Protein AF-A0A7U2I517-F1 (afdb_monomer_lite)

Structure (mmCIF, N/CA/C/O backbone):
data_AF-A0A7U2I517-F1
#
_entry.id   AF-A0A7U2I517-F1
#
loop_
_atom_site.group_PDB
_atom_site.id
_atom_site.type_symbol
_atom_site.label_atom_id
_atom_site.label_alt_id
_atom_site.label_comp_id
_atom_site.label_asym_id
_atom_site.label_entity_id
_atom_site.label_seq_id
_atom_site.pdbx_PDB_ins_code
_atom_site.Cartn_x
_atom_site.Cartn_y
_atom_site.Cartn_z
_atom_site.occupancy
_atom_site.B_iso_or_equiv
_atom_site.auth_seq_id
_atom_site.auth_comp_id
_atom_site.auth_asym_id
_atom_site.auth_atom_id
_atom_site.pdbx_PDB_model_num
ATOM 1 N N . MET A 1 1 ? -62.769 64.648 17.807 1.00 46.19 1 MET A N 1
ATOM 2 C CA . MET A 1 1 ? -62.484 64.080 19.142 1.00 46.19 1 MET A CA 1
ATOM 3 C C . MET A 1 1 ? -61.030 63.639 19.154 1.00 46.19 1 MET A C 1
ATOM 5 O O . MET A 1 1 ? -60.684 62.752 18.388 1.00 46.19 1 MET A O 1
ATOM 9 N N . ALA A 1 2 ? -60.169 64.326 19.906 1.00 43.53 2 ALA A N 1
ATOM 10 C CA . ALA A 1 2 ? -58.745 64.004 20.005 1.00 43.53 2 ALA A CA 1
ATOM 11 C C . ALA A 1 2 ? -58.527 62.955 21.109 1.00 43.53 2 ALA A C 1
ATOM 13 O O . ALA A 1 2 ? -59.027 63.131 22.218 1.00 43.53 2 ALA A O 1
ATOM 14 N N . VAL A 1 3 ? -57.813 61.871 20.799 1.00 55.44 3 VAL A N 1
ATOM 15 C CA . VAL A 1 3 ? -57.438 60.818 21.758 1.00 55.44 3 VAL A CA 1
ATOM 16 C C . VAL A 1 3 ? -56.073 61.182 22.361 1.00 55.44 3 VAL A C 1
ATOM 18 O O . VAL A 1 3 ? -55.138 61.412 21.592 1.00 55.44 3 VAL A O 1
ATOM 21 N N . PRO A 1 4 ? -55.915 61.270 23.693 1.00 53.00 4 PRO A N 1
ATOM 22 C CA . PRO A 1 4 ? -54.632 61.606 24.297 1.00 53.00 4 PRO A CA 1
ATOM 23 C C . PRO A 1 4 ? -53.692 60.390 24.269 1.00 53.00 4 PRO A C 1
ATOM 25 O O . PRO A 1 4 ? -54.028 59.317 24.767 1.00 53.00 4 PRO A O 1
ATOM 28 N N . MET A 1 5 ? -52.502 60.559 23.690 1.00 56.62 5 MET A N 1
ATOM 29 C CA . MET A 1 5 ? -51.409 59.583 23.767 1.00 56.62 5 MET A CA 1
ATOM 30 C C . MET A 1 5 ? -50.742 59.653 25.153 1.00 56.62 5 MET A C 1
ATOM 32 O O . MET A 1 5 ? -50.358 60.747 25.572 1.00 56.62 5 MET A O 1
ATOM 36 N N . PRO A 1 6 ? -50.557 58.530 25.871 1.00 57.34 6 PRO A N 1
ATOM 37 C CA . PRO A 1 6 ? -49.830 58.529 27.136 1.00 57.34 6 PRO A CA 1
ATOM 38 C C . PRO A 1 6 ? -48.315 58.662 26.905 1.00 57.34 6 PRO A C 1
ATOM 40 O O . PRO A 1 6 ? -47.714 57.927 26.120 1.00 57.34 6 PRO A O 1
ATOM 43 N N . LEU A 1 7 ? -47.685 59.597 27.622 1.00 54.25 7 LEU A N 1
ATOM 44 C CA . LEU A 1 7 ? -46.235 59.808 27.631 1.00 54.25 7 LEU A CA 1
ATOM 45 C C . LEU A 1 7 ? -45.530 58.619 28.302 1.00 54.25 7 LEU A C 1
ATOM 47 O O . LEU A 1 7 ? -45.494 58.507 29.528 1.00 54.25 7 LEU A O 1
ATOM 51 N N . ARG A 1 8 ? -44.941 57.730 27.499 1.00 60.66 8 ARG A N 1
ATOM 52 C CA . ARG A 1 8 ? -44.128 56.607 27.980 1.00 60.66 8 ARG A CA 1
ATOM 53 C C . ARG A 1 8 ? -42.812 57.146 28.553 1.00 60.66 8 ARG A C 1
ATOM 55 O O . ARG A 1 8 ? -41.951 57.595 27.803 1.00 60.66 8 ARG A O 1
ATOM 62 N N . HIS A 1 9 ? -42.675 57.141 29.876 1.00 64.94 9 HIS A N 1
ATOM 63 C CA . HIS A 1 9 ? -41.427 57.527 30.538 1.00 64.94 9 HIS A CA 1
ATOM 64 C C . HIS A 1 9 ? -40.402 56.384 30.417 1.00 64.94 9 HIS A C 1
ATOM 66 O O . HIS A 1 9 ? -40.799 55.215 30.474 1.00 64.94 9 HIS A O 1
ATOM 72 N N . PRO A 1 10 ? -39.104 56.680 30.224 1.00 66.06 10 PRO A N 1
ATOM 73 C CA . PRO A 1 10 ? -38.071 55.652 30.225 1.00 66.06 10 PRO A CA 1
ATOM 74 C C . PRO A 1 10 ? -37.957 55.010 31.620 1.00 66.06 10 PRO A C 1
ATOM 76 O O . PRO A 1 10 ? -38.125 55.708 32.624 1.00 66.06 10 PRO A O 1
ATOM 79 N N . PRO A 1 11 ? -37.683 53.694 31.696 1.00 67.94 11 PRO A N 1
ATOM 80 C CA . PRO A 1 11 ? -37.607 52.975 32.961 1.00 67.94 11 PRO A CA 1
ATOM 81 C C . PRO A 1 11 ? -36.498 53.542 33.844 1.00 67.94 11 PRO A C 1
ATOM 83 O O . PRO A 1 11 ? -35.418 53.913 33.374 1.00 67.94 11 PRO A O 1
ATOM 86 N N . THR A 1 12 ? -36.767 53.601 35.143 1.00 72.81 12 THR A N 1
ATOM 87 C CA . THR A 1 12 ? -35.815 54.145 36.110 1.00 72.81 12 THR A CA 1
ATOM 88 C C . THR A 1 12 ? -34.679 53.154 36.371 1.00 72.81 12 THR A C 1
ATOM 90 O O . THR A 1 12 ? -34.843 51.936 36.298 1.00 72.81 12 THR A O 1
ATOM 93 N N . GLN A 1 13 ? -33.495 53.658 36.729 1.00 66.12 13 GLN A N 1
ATOM 94 C CA . GLN A 1 13 ? -32.304 52.827 36.964 1.00 66.12 13 GLN A CA 1
ATOM 95 C C . GLN A 1 13 ? -32.517 51.761 38.061 1.00 66.12 13 GLN A C 1
ATOM 97 O O . GLN A 1 13 ? -31.894 50.700 38.030 1.00 66.12 13 GLN A O 1
ATOM 102 N N . LYS A 1 14 ? -33.444 52.011 38.999 1.00 71.75 14 LYS A N 1
ATOM 103 C CA . LYS A 1 14 ? -33.863 51.042 40.022 1.00 71.75 14 LYS A CA 1
ATOM 104 C C . LYS A 1 14 ? -34.643 49.861 39.438 1.00 71.75 14 LYS A C 1
ATOM 106 O O . LYS A 1 14 ? -34.366 48.730 39.825 1.00 71.75 14 LYS A O 1
ATOM 111 N N . GLU A 1 15 ? -35.547 50.099 38.490 1.00 71.25 15 GLU A N 1
ATOM 112 C CA . GLU A 1 15 ? -36.314 49.033 37.826 1.00 71.25 15 GLU A CA 1
ATOM 113 C C . GLU A 1 15 ? -35.409 48.145 36.966 1.00 71.25 15 GLU A C 1
ATOM 115 O O . GLU A 1 15 ? -35.550 46.923 36.977 1.00 71.25 15 GLU A O 1
ATOM 120 N N . ILE A 1 16 ? -34.406 48.733 36.305 1.00 67.25 16 ILE A N 1
ATOM 121 C CA . ILE A 1 16 ? -33.413 47.986 35.516 1.00 67.25 16 ILE A CA 1
ATOM 122 C C . ILE A 1 16 ? -32.578 47.062 36.420 1.00 67.25 16 ILE A C 1
ATOM 124 O O . ILE A 1 16 ? -32.347 45.901 36.083 1.00 67.25 16 ILE A O 1
ATOM 128 N N . LEU A 1 17 ? -32.161 47.541 37.597 1.00 67.31 17 LEU A N 1
ATOM 129 C CA . LEU A 1 17 ? -31.409 46.737 38.570 1.00 67.31 17 LEU A CA 1
ATOM 130 C C . LEU A 1 17 ? -32.250 45.606 39.182 1.00 67.31 17 LEU A C 1
ATOM 132 O O . LEU A 1 17 ? -31.721 44.525 39.451 1.00 67.31 17 LEU A O 1
ATOM 136 N N . GLN A 1 18 ? -33.550 45.828 39.386 1.00 72.38 18 GLN A N 1
ATOM 137 C CA . GLN A 1 18 ? -34.467 44.805 39.892 1.00 72.38 18 GLN A CA 1
ATOM 138 C C . GLN A 1 18 ? -34.759 43.721 38.848 1.00 72.38 18 GLN A C 1
ATOM 140 O O . GLN A 1 18 ? -34.716 42.537 39.188 1.00 72.38 18 GLN A O 1
ATOM 145 N N . ALA A 1 19 ? -34.946 44.101 37.581 1.00 65.44 19 ALA A N 1
ATOM 146 C CA . ALA A 1 19 ? -35.113 43.157 36.477 1.00 65.44 19 ALA A CA 1
ATOM 147 C C . ALA A 1 19 ? -33.862 42.280 36.277 1.00 65.44 19 ALA A C 1
ATOM 149 O O . ALA A 1 19 ? -33.975 41.067 36.113 1.00 65.44 19 ALA A O 1
ATOM 150 N N . ASN A 1 20 ? -32.659 42.860 36.389 1.00 59.66 20 ASN A N 1
ATOM 151 C CA . ASN A 1 20 ? -31.405 42.102 36.286 1.00 59.66 20 ASN A CA 1
ATOM 152 C C . ASN A 1 20 ? -31.196 41.134 37.464 1.00 59.66 20 ASN A C 1
ATOM 154 O O . ASN A 1 20 ? -30.663 40.039 37.292 1.00 59.66 20 ASN A O 1
ATOM 158 N N . ARG A 1 21 ? -31.650 41.502 38.673 1.00 63.03 21 ARG A N 1
ATOM 159 C CA . ARG A 1 21 ? -31.617 40.600 39.837 1.00 63.03 21 ARG A CA 1
ATOM 160 C C . ARG A 1 21 ? -32.590 39.431 39.708 1.00 63.03 21 ARG A C 1
ATOM 162 O O . ARG A 1 21 ? -32.246 38.334 40.133 1.00 63.03 21 ARG A O 1
ATOM 169 N N . GLN A 1 22 ? -33.768 39.647 39.125 1.00 60.69 22 GLN A N 1
ATOM 170 C CA . GLN A 1 22 ? -34.727 38.569 38.867 1.00 60.69 22 GLN A CA 1
ATOM 171 C C . GLN A 1 22 ? -34.255 37.638 37.742 1.00 60.69 22 GLN A C 1
ATOM 173 O O . GLN A 1 22 ? -34.395 36.426 37.879 1.00 60.69 22 GLN A O 1
ATOM 178 N N . ALA A 1 23 ? -33.609 38.167 36.696 1.00 57.34 23 ALA A N 1
ATOM 179 C CA . ALA A 1 23 ? -33.019 37.357 35.625 1.00 57.34 23 ALA A CA 1
ATOM 180 C C . ALA A 1 23 ? -31.863 36.458 36.113 1.00 57.34 23 ALA A C 1
ATOM 182 O O . ALA A 1 23 ? -31.722 35.330 35.648 1.00 57.34 23 ALA A O 1
ATOM 183 N N . ASN A 1 24 ? -31.077 36.914 37.097 1.00 52.28 24 ASN A N 1
ATOM 184 C CA . ASN A 1 24 ? -29.992 36.119 37.689 1.00 52.28 24 ASN A CA 1
ATOM 185 C C . ASN A 1 24 ? -30.452 35.066 38.718 1.00 52.28 24 ASN A C 1
ATOM 187 O O . ASN A 1 24 ? -29.633 34.254 39.145 1.00 52.28 24 ASN A O 1
ATOM 191 N N . ALA A 1 25 ? -31.722 35.066 39.141 1.00 55.69 25 ALA A N 1
ATOM 192 C CA . ALA A 1 25 ? -32.241 34.112 40.130 1.00 55.69 25 ALA A CA 1
ATOM 193 C C . ALA A 1 25 ? -32.777 32.809 39.504 1.00 55.69 25 ALA A C 1
ATOM 195 O O . ALA A 1 25 ? -32.982 31.827 40.213 1.00 55.69 25 ALA A O 1
ATOM 196 N N . THR A 1 26 ? -32.963 32.768 38.182 1.00 56.25 26 THR A N 1
ATOM 197 C CA . THR A 1 26 ? -33.328 31.560 37.429 1.00 56.25 26 THR A CA 1
ATOM 198 C C . THR A 1 26 ? -32.112 31.029 36.675 1.00 56.25 26 THR A C 1
ATOM 200 O O . THR A 1 26 ? -32.067 31.043 35.445 1.00 56.25 26 THR A O 1
ATOM 203 N N . LEU A 1 27 ? -31.091 30.585 37.409 1.00 47.16 27 LEU A N 1
ATOM 204 C CA . LEU A 1 27 ? -30.000 29.806 36.825 1.00 47.16 27 LEU A CA 1
ATOM 205 C C . LEU A 1 27 ? -30.554 28.425 36.456 1.00 47.16 27 LEU A C 1
ATOM 207 O O . LEU A 1 27 ? -30.667 27.537 37.299 1.00 47.16 27 LEU A O 1
ATOM 211 N N . ALA A 1 28 ? -30.940 28.264 35.191 1.00 58.88 28 ALA A N 1
ATOM 212 C CA . ALA A 1 28 ? -31.118 26.949 34.589 1.00 58.88 28 ALA A CA 1
ATOM 213 C C . ALA A 1 28 ? -29.826 26.125 34.780 1.00 58.88 28 ALA A C 1
ATOM 215 O O . ALA A 1 28 ? -28.736 26.711 34.796 1.00 58.88 28 ALA A O 1
ATOM 216 N N . PRO A 1 29 ? -29.909 24.788 34.934 1.00 54.62 29 PRO A N 1
ATOM 217 C CA . PRO A 1 29 ? -28.716 23.956 35.023 1.00 54.62 29 PRO A CA 1
ATOM 218 C C . PRO A 1 29 ? -27.830 24.222 33.804 1.00 54.62 29 PRO A C 1
ATOM 220 O O . PRO A 1 29 ? -28.328 24.329 32.681 1.00 54.62 29 PRO A O 1
ATOM 223 N N . ALA A 1 30 ? -26.528 24.387 34.046 1.00 47.88 30 ALA A N 1
ATOM 224 C CA . ALA A 1 30 ? -25.554 24.686 33.008 1.00 47.88 30 ALA A CA 1
ATOM 225 C C . ALA A 1 30 ? -25.717 23.707 31.835 1.00 47.88 30 ALA A C 1
ATOM 227 O O . ALA A 1 30 ? -25.695 22.490 32.028 1.00 47.88 30 ALA A O 1
ATOM 228 N N . ALA A 1 31 ? -25.895 24.242 30.624 1.00 52.75 31 ALA A N 1
ATOM 229 C CA . ALA A 1 31 ? -25.846 23.436 29.414 1.00 52.75 31 ALA A CA 1
ATOM 230 C C . ALA A 1 31 ? -24.502 22.682 29.383 1.00 52.75 31 ALA A C 1
ATOM 232 O O . ALA A 1 31 ? -23.475 23.286 29.721 1.00 52.75 31 ALA A O 1
ATOM 233 N N . PRO A 1 32 ? -24.476 21.390 29.004 1.00 51.59 32 PRO A N 1
ATOM 234 C CA . PRO A 1 32 ? -23.227 20.661 28.891 1.00 51.59 32 PRO A CA 1
ATOM 235 C C . PRO A 1 32 ? -22.299 21.420 27.944 1.00 51.59 32 PRO A C 1
ATOM 237 O O . PRO A 1 32 ? -22.680 21.761 26.823 1.00 51.59 32 PRO A O 1
ATOM 240 N N . ILE A 1 33 ? -21.088 21.698 28.415 1.00 46.62 33 ILE A N 1
ATOM 241 C CA . ILE A 1 33 ? -20.006 22.250 27.604 1.00 46.62 33 ILE A CA 1
ATOM 242 C C . ILE A 1 33 ? -19.818 21.284 26.421 1.00 46.62 33 ILE A C 1
ATOM 244 O O . ILE A 1 33 ? -19.550 20.105 26.671 1.00 46.62 33 ILE A O 1
ATOM 248 N N . PRO A 1 34 ? -19.964 21.713 25.153 1.00 45.03 34 PRO A N 1
ATOM 249 C CA . PRO A 1 34 ? -19.641 20.854 24.026 1.00 45.03 34 PRO A CA 1
ATOM 250 C C . PRO A 1 34 ? -18.157 20.507 24.123 1.00 45.03 34 PRO A C 1
ATOM 252 O O . PRO A 1 34 ? -17.300 21.388 24.023 1.00 45.03 34 PRO A O 1
ATOM 255 N N . LEU A 1 35 ? -17.848 19.233 24.370 1.00 49.78 35 LEU A N 1
ATOM 256 C CA . LEU A 1 35 ? -16.481 18.747 24.251 1.00 49.78 35 LEU A CA 1
ATOM 257 C C . LEU A 1 35 ? -15.979 19.056 22.833 1.00 49.78 35 LEU A C 1
ATOM 259 O O . LEU A 1 35 ? -16.733 18.908 21.865 1.00 49.78 35 LEU A O 1
ATOM 263 N N . PRO A 1 36 ? -14.719 19.488 22.683 1.00 46.28 36 PRO A N 1
ATOM 264 C CA . PRO A 1 36 ? -14.199 19.835 21.380 1.00 46.28 36 PRO A CA 1
ATOM 265 C C . PRO A 1 36 ? -14.084 18.557 20.540 1.00 46.28 36 PRO A C 1
ATOM 267 O O . PRO A 1 36 ? -13.370 17.621 20.893 1.00 46.28 36 PRO A O 1
ATOM 270 N N . ASN A 1 37 ? -14.766 18.567 19.394 1.00 50.50 37 ASN A N 1
ATOM 271 C CA . ASN A 1 37 ? -14.559 17.672 18.257 1.00 50.50 37 ASN A CA 1
ATOM 272 C C . ASN A 1 37 ? -15.135 16.238 18.351 1.00 50.50 37 ASN A C 1
ATOM 274 O O . ASN A 1 37 ? -14.435 15.262 18.075 1.00 50.50 37 ASN A O 1
ATOM 278 N N . SER A 1 38 ? -16.442 16.085 18.610 1.00 55.91 38 SER A N 1
ATOM 279 C CA . SER A 1 38 ? -17.155 14.853 18.225 1.00 55.91 38 SER A CA 1
ATOM 280 C C . SER A 1 38 ? -17.332 14.817 16.700 1.00 55.91 38 SER A C 1
ATOM 282 O O . SER A 1 38 ? -18.382 15.166 16.159 1.00 55.91 38 SER A O 1
ATOM 284 N N . ALA A 1 39 ? -16.270 14.463 15.977 1.00 68.44 39 ALA A N 1
ATOM 285 C CA . ALA A 1 39 ? -16.355 14.213 14.545 1.00 68.44 39 ALA A CA 1
ATOM 286 C C . ALA A 1 39 ? -17.442 13.157 14.279 1.00 68.44 39 ALA A C 1
ATOM 288 O O . ALA A 1 39 ? -17.447 12.092 14.899 1.00 68.44 39 ALA A O 1
ATOM 289 N N . ASN A 1 40 ? -18.386 13.478 13.388 1.00 86.56 40 ASN A N 1
ATOM 290 C CA . ASN A 1 40 ? -19.523 12.609 13.099 1.00 86.56 40 ASN A CA 1
ATOM 291 C C . ASN A 1 40 ? -19.028 11.217 12.659 1.00 86.56 40 ASN A C 1
ATOM 293 O O . ASN A 1 40 ? -18.260 11.141 11.692 1.00 86.56 40 ASN A O 1
ATOM 297 N N . PRO A 1 41 ? -19.488 10.119 13.291 1.00 88.75 41 PRO A N 1
ATOM 298 C CA . PRO A 1 41 ? -19.020 8.767 12.975 1.00 88.75 41 PRO A CA 1
ATOM 299 C C . PRO A 1 41 ? -19.257 8.404 11.507 1.00 88.75 41 PRO A C 1
ATOM 301 O O . PRO A 1 41 ? -18.424 7.744 10.900 1.00 88.75 41 PRO A O 1
ATOM 304 N N . ASN A 1 42 ? -20.336 8.918 10.907 1.00 93.38 42 ASN A N 1
ATOM 305 C CA . ASN A 1 42 ? -20.641 8.752 9.485 1.00 93.38 42 ASN A CA 1
ATOM 306 C C . ASN A 1 42 ? -19.557 9.335 8.566 1.00 93.38 42 ASN A C 1
ATOM 308 O O . ASN A 1 42 ? -19.185 8.700 7.586 1.00 93.38 42 ASN A O 1
ATOM 312 N N . ILE A 1 43 ? -19.025 10.519 8.896 1.00 93.38 43 ILE A N 1
ATOM 313 C CA . ILE A 1 43 ? -17.992 11.182 8.086 1.00 93.38 43 ILE A CA 1
ATOM 314 C C . ILE A 1 43 ? -16.692 10.380 8.152 1.00 93.38 43 ILE A C 1
ATOM 316 O O . ILE A 1 43 ? -16.056 10.142 7.130 1.00 93.38 43 ILE A O 1
ATOM 320 N N . ILE A 1 44 ? -16.308 9.935 9.351 1.00 93.88 44 ILE A N 1
ATOM 321 C CA . ILE A 1 44 ? -15.088 9.141 9.541 1.00 93.88 44 ILE A CA 1
ATOM 322 C C . ILE A 1 44 ? -15.222 7.782 8.859 1.00 93.88 44 ILE A C 1
ATOM 324 O O . ILE A 1 44 ? -14.306 7.361 8.161 1.00 93.88 44 ILE A O 1
ATOM 328 N N . PHE A 1 45 ? -16.368 7.122 9.021 1.00 96.00 45 PHE A N 1
ATOM 329 C CA . PHE A 1 45 ? -16.676 5.873 8.338 1.00 96.00 45 PHE A CA 1
ATOM 330 C C . PHE A 1 45 ? -16.549 6.021 6.819 1.00 96.00 45 PHE A C 1
ATOM 332 O O . PHE A 1 45 ? -15.807 5.265 6.196 1.00 96.00 45 PHE A O 1
ATOM 339 N N . GLN A 1 46 ? -17.203 7.026 6.231 1.00 96.12 46 GLN A N 1
ATOM 340 C CA . GLN A 1 46 ? -17.131 7.278 4.794 1.00 96.12 46 GLN A CA 1
ATOM 341 C C . GLN A 1 46 ? -15.693 7.557 4.340 1.00 96.12 46 GLN A C 1
ATOM 343 O O . GLN A 1 46 ? -15.240 6.992 3.347 1.00 96.12 46 GLN A O 1
ATOM 348 N N . HIS A 1 47 ? -14.944 8.364 5.094 1.00 95.94 47 HIS A N 1
ATOM 349 C CA . HIS A 1 47 ? -13.540 8.653 4.803 1.00 95.94 47 HIS A CA 1
ATOM 350 C C . HIS A 1 47 ? -12.669 7.389 4.808 1.00 95.94 47 HIS A C 1
ATOM 352 O O . HIS A 1 47 ? -11.892 7.176 3.876 1.00 95.94 47 HIS A O 1
ATOM 358 N N . ILE A 1 48 ? -12.819 6.523 5.816 1.00 96.50 48 ILE A N 1
ATOM 359 C CA . ILE A 1 48 ? -12.100 5.242 5.896 1.00 96.50 48 ILE A CA 1
ATOM 360 C C . ILE A 1 48 ? -12.462 4.357 4.698 1.00 96.50 48 ILE A C 1
ATOM 362 O O . ILE A 1 48 ? -11.563 3.836 4.037 1.00 96.50 48 ILE A O 1
ATOM 366 N N . GLN A 1 49 ? -13.756 4.230 4.386 1.00 97.19 49 GLN A N 1
ATOM 367 C CA . GLN A 1 49 ? -14.255 3.429 3.265 1.00 97.19 49 GLN A CA 1
ATOM 368 C C . GLN A 1 49 ? -13.679 3.899 1.925 1.00 97.19 49 GLN A C 1
ATOM 370 O O . GLN A 1 49 ? -13.117 3.105 1.166 1.00 97.19 49 GLN A O 1
ATOM 375 N N . GLU A 1 50 ? -13.760 5.200 1.643 1.00 97.25 50 GLU A N 1
ATOM 376 C CA . GLU A 1 50 ? -13.256 5.783 0.401 1.00 97.25 50 GLU A CA 1
ATOM 377 C C . GLU A 1 50 ? -11.739 5.638 0.270 1.00 97.25 50 GLU A C 1
ATOM 379 O O . GLU A 1 50 ? -11.234 5.272 -0.796 1.00 97.25 50 GLU A O 1
ATOM 384 N N . LEU A 1 51 ? -10.997 5.931 1.339 1.00 96.94 51 LEU A N 1
ATOM 385 C CA . LEU A 1 51 ? -9.541 5.909 1.315 1.00 96.94 51 LEU A CA 1
ATOM 386 C C . LEU A 1 51 ? -9.012 4.475 1.189 1.00 96.94 51 LEU A C 1
ATOM 388 O O . LEU A 1 51 ? -8.141 4.224 0.354 1.00 96.94 51 LEU A O 1
ATOM 392 N N . ALA A 1 52 ? -9.564 3.527 1.952 1.00 97.69 52 ALA A N 1
ATOM 393 C CA . ALA A 1 52 ? -9.199 2.117 1.848 1.00 97.69 52 ALA A CA 1
ATOM 394 C C . ALA A 1 52 ? -9.546 1.548 0.463 1.00 97.69 52 ALA A C 1
ATOM 396 O O . ALA A 1 52 ? -8.706 0.892 -0.148 1.00 97.69 52 ALA A O 1
ATOM 397 N N . SER A 1 53 ? -10.718 1.873 -0.092 1.00 97.75 53 SER A N 1
ATOM 398 C CA . SER A 1 53 ? -11.112 1.430 -1.441 1.00 97.75 53 SER A CA 1
ATOM 399 C C . SER A 1 53 ? -10.170 1.964 -2.527 1.00 97.75 53 SER A C 1
ATOM 401 O O . SER A 1 53 ? -9.730 1.221 -3.412 1.00 97.75 53 SER A O 1
ATOM 403 N N . LYS A 1 54 ? -9.788 3.249 -2.442 1.00 97.19 54 LYS A N 1
ATOM 404 C CA . LYS A 1 54 ? -8.779 3.853 -3.332 1.00 97.19 54 LYS A CA 1
ATOM 405 C C . LYS A 1 54 ? -7.422 3.169 -3.177 1.00 97.19 54 LYS A C 1
ATOM 407 O O . LYS A 1 54 ? -6.739 2.922 -4.174 1.00 97.19 54 LYS A O 1
ATOM 412 N N . ARG A 1 55 ? -7.024 2.845 -1.944 1.00 96.69 55 ARG A N 1
ATOM 413 C CA . ARG A 1 55 ? -5.757 2.165 -1.662 1.00 96.69 55 ARG A CA 1
ATOM 414 C C . ARG A 1 55 ? -5.726 0.750 -2.227 1.00 96.69 55 ARG A C 1
ATOM 416 O O . ARG A 1 55 ? -4.758 0.431 -2.911 1.00 96.69 55 ARG A O 1
ATOM 423 N N . ILE A 1 56 ? -6.778 -0.042 -2.014 1.00 97.81 56 ILE A N 1
ATOM 424 C CA . ILE A 1 56 ? -6.939 -1.385 -2.593 1.00 97.81 56 ILE A CA 1
ATOM 425 C C . ILE A 1 56 ? -6.806 -1.312 -4.116 1.00 97.81 56 ILE A C 1
ATOM 427 O O . ILE A 1 56 ? -5.985 -2.014 -4.697 1.00 97.81 56 ILE A O 1
ATOM 431 N N . SER A 1 57 ? -7.528 -0.384 -4.750 1.00 97.06 57 SER A N 1
ATOM 432 C CA . SER A 1 57 ? -7.460 -0.186 -6.204 1.00 97.06 57 SER A CA 1
ATOM 433 C C . SER A 1 57 ? -6.049 0.183 -6.677 1.00 97.06 57 SER A C 1
ATOM 435 O O . SER A 1 57 ? -5.586 -0.306 -7.703 1.00 97.06 57 SER A O 1
ATOM 437 N N . THR A 1 58 ? -5.335 1.022 -5.918 1.00 95.50 58 THR A N 1
ATOM 438 C CA . THR A 1 58 ? -3.955 1.421 -6.244 1.00 95.50 58 THR A CA 1
ATOM 439 C C . THR A 1 58 ? -2.981 0.248 -6.120 1.00 95.50 58 THR A C 1
ATOM 441 O O . THR A 1 58 ? -2.109 0.090 -6.971 1.00 95.50 58 THR A O 1
ATOM 444 N N . LEU A 1 59 ? -3.113 -0.568 -5.070 1.00 96.50 59 LEU A N 1
ATOM 445 C CA . LEU A 1 59 ? -2.281 -1.754 -4.856 1.00 96.50 59 LEU A CA 1
ATOM 446 C C . LEU A 1 59 ? -2.524 -2.807 -5.943 1.00 96.50 59 LEU A C 1
ATOM 448 O O . LEU A 1 59 ? -1.562 -3.322 -6.507 1.00 96.50 59 LEU A O 1
ATOM 452 N N . ASP A 1 60 ? -3.785 -3.071 -6.292 1.00 96.19 60 ASP A N 1
ATOM 453 C CA . ASP A 1 60 ? -4.139 -4.017 -7.356 1.00 96.19 60 ASP A CA 1
ATOM 454 C C . ASP A 1 60 ? -3.628 -3.548 -8.724 1.00 96.19 60 ASP A C 1
ATOM 456 O O . ASP A 1 60 ? -3.062 -4.326 -9.494 1.00 96.19 60 ASP A O 1
ATOM 460 N N . TYR A 1 61 ? -3.760 -2.251 -9.007 1.00 94.88 61 TYR A N 1
ATOM 461 C CA . TYR A 1 61 ? -3.223 -1.651 -10.220 1.00 94.88 61 TYR A CA 1
ATOM 462 C C . TYR A 1 61 ? -1.694 -1.758 -10.287 1.00 94.88 61 TYR A C 1
ATOM 464 O O . TYR A 1 61 ? -1.154 -2.186 -11.306 1.00 94.88 61 TYR A O 1
ATOM 472 N N . LEU A 1 62 ? -0.987 -1.430 -9.198 1.00 92.25 62 LEU A N 1
ATOM 473 C CA . LEU A 1 62 ? 0.470 -1.566 -9.129 1.00 92.25 62 LEU A CA 1
ATOM 474 C C . LEU A 1 62 ? 0.917 -3.009 -9.338 1.00 92.25 62 LEU A C 1
ATOM 476 O O . LEU A 1 62 ? 1.830 -3.240 -10.125 1.00 92.25 62 LEU A O 1
ATOM 480 N N . ARG A 1 63 ? 0.251 -3.970 -8.692 1.00 92.94 63 ARG A N 1
ATOM 481 C CA . ARG A 1 63 ? 0.509 -5.402 -8.873 1.00 92.94 63 ARG A CA 1
ATOM 482 C C . ARG A 1 63 ? 0.373 -5.803 -10.341 1.00 92.94 63 ARG A C 1
ATOM 484 O O . ARG A 1 63 ? 1.325 -6.312 -10.923 1.00 92.94 63 ARG A O 1
ATOM 491 N N . LYS A 1 64 ? -0.768 -5.505 -10.969 1.00 92.56 64 LYS A N 1
ATOM 492 C CA . LYS A 1 64 ? -1.031 -5.853 -12.375 1.00 92.56 64 LYS A CA 1
ATOM 493 C C . LYS A 1 64 ? -0.045 -5.189 -13.338 1.00 92.56 64 LYS A C 1
ATOM 495 O O . LYS A 1 64 ? 0.384 -5.826 -14.299 1.00 92.56 64 LYS A O 1
ATOM 500 N N . ALA A 1 65 ? 0.304 -3.922 -13.106 1.00 90.19 65 ALA A N 1
ATOM 501 C CA . ALA A 1 65 ? 1.262 -3.198 -13.942 1.00 90.19 65 ALA A CA 1
ATOM 502 C C . ALA A 1 65 ? 2.663 -3.803 -13.817 1.00 90.19 65 ALA A C 1
ATOM 504 O O . ALA A 1 65 ? 3.363 -3.985 -14.808 1.00 90.19 65 ALA A O 1
ATOM 505 N N . HIS A 1 66 ? 3.043 -4.167 -12.597 1.00 86.75 66 HIS A N 1
ATOM 506 C CA . HIS A 1 66 ? 4.315 -4.796 -12.289 1.00 86.75 66 HIS A CA 1
ATOM 507 C C . HIS A 1 66 ? 4.429 -6.233 -12.832 1.00 86.75 66 HIS A C 1
ATOM 509 O O . HIS A 1 66 ? 5.505 -6.660 -13.238 1.00 86.75 66 HIS A O 1
ATOM 515 N N . GLU A 1 67 ? 3.326 -6.974 -12.909 1.00 88.06 67 GLU A N 1
ATOM 516 C CA . GLU A 1 67 ? 3.265 -8.280 -13.582 1.00 88.06 67 GLU A CA 1
ATOM 517 C C . GLU A 1 67 ? 3.231 -8.174 -15.120 1.00 88.06 67 GLU A C 1
ATOM 519 O O . GLU A 1 67 ? 3.187 -9.200 -15.801 1.00 88.06 67 GLU A O 1
ATOM 524 N N . GLY A 1 68 ? 3.211 -6.958 -15.680 1.00 86.62 68 GLY A N 1
ATOM 525 C CA . GLY A 1 68 ? 3.088 -6.729 -17.121 1.00 86.62 68 GLY A CA 1
ATOM 526 C C . GLY A 1 68 ? 1.719 -7.115 -17.691 1.00 86.62 68 GLY A C 1
ATOM 527 O O . GLY A 1 68 ? 1.602 -7.390 -18.882 1.00 86.62 68 GLY A O 1
ATOM 528 N N . ARG A 1 69 ? 0.672 -7.167 -16.855 1.00 88.06 69 ARG A N 1
ATOM 529 C CA . ARG A 1 69 ? -0.703 -7.501 -17.273 1.00 88.06 69 ARG A CA 1
ATOM 530 C C . ARG A 1 69 ? -1.474 -6.295 -17.797 1.00 88.06 69 ARG A C 1
ATOM 532 O O . ARG A 1 69 ? -2.460 -6.464 -18.508 1.00 88.06 69 ARG A O 1
ATOM 539 N N . ILE A 1 70 ? -1.058 -5.088 -17.416 1.00 92.00 70 ILE A N 1
ATOM 540 C CA . ILE A 1 70 ? -1.688 -3.831 -17.825 1.00 92.00 70 ILE A CA 1
ATOM 541 C C . ILE A 1 70 ? -0.637 -2.780 -18.170 1.00 92.00 70 ILE A C 1
ATOM 543 O O . ILE A 1 70 ? 0.491 -2.813 -17.680 1.00 92.00 70 ILE A O 1
ATOM 547 N N . TYR A 1 71 ? -1.046 -1.807 -18.976 1.00 89.81 71 TYR A N 1
ATOM 548 C CA . TYR A 1 71 ? -0.238 -0.642 -19.310 1.00 89.81 71 TYR A CA 1
ATOM 549 C C . TYR A 1 71 ? -0.199 0.340 -18.141 1.00 89.81 71 TYR A C 1
ATOM 551 O O . TYR A 1 71 ? -1.233 0.690 -17.568 1.00 89.81 71 TYR A O 1
ATOM 559 N N . TRP A 1 72 ? 0.986 0.863 -17.844 1.00 89.44 72 TRP A N 1
ATOM 560 C CA . TRP A 1 72 ? 1.138 1.971 -16.917 1.00 89.44 72 TRP A CA 1
ATOM 561 C C . TRP A 1 72 ? 0.577 3.255 -17.535 1.00 89.44 72 TRP A C 1
ATOM 563 O O . TRP A 1 72 ? 1.069 3.748 -18.550 1.00 89.44 72 TRP A O 1
ATOM 573 N N . PHE A 1 73 ? -0.502 3.754 -16.937 1.00 87.50 73 PHE A N 1
ATOM 574 C CA . PHE A 1 73 ? -1.306 4.906 -17.345 1.00 87.50 73 PHE A CA 1
ATOM 575 C C . PHE A 1 73 ? -1.696 4.852 -18.824 1.00 87.50 73 PHE A C 1
ATOM 577 O O . PHE A 1 73 ? -1.652 5.864 -19.519 1.00 87.50 73 PHE A O 1
ATOM 584 N N . ASN A 1 74 ? -2.027 3.655 -19.326 1.00 85.69 74 ASN A N 1
ATOM 585 C CA . ASN A 1 74 ? -2.327 3.412 -20.744 1.00 85.69 74 ASN A CA 1
ATOM 586 C C . ASN A 1 74 ? -1.234 3.910 -21.712 1.00 85.69 74 ASN A C 1
ATOM 588 O O . ASN A 1 74 ? -1.514 4.159 -22.879 1.00 85.69 74 ASN A O 1
ATOM 592 N N . THR A 1 75 ? -0.002 4.082 -21.226 1.00 85.62 75 THR A N 1
ATOM 593 C CA . THR A 1 75 ? 1.092 4.702 -21.981 1.00 85.62 75 THR A CA 1
ATOM 594 C C . THR A 1 75 ? 2.150 3.675 -22.347 1.00 85.62 75 THR A C 1
ATOM 596 O O . THR A 1 75 ? 2.503 3.549 -23.514 1.00 85.62 75 THR A O 1
ATOM 599 N N . LEU A 1 76 ? 2.656 2.928 -21.362 1.00 84.56 76 LEU A N 1
ATOM 600 C CA . LEU A 1 76 ? 3.772 2.006 -21.566 1.00 84.56 76 LEU A CA 1
ATOM 601 C C . LEU A 1 76 ? 3.518 0.684 -20.844 1.00 84.56 76 LEU A C 1
ATOM 603 O O . LEU A 1 76 ? 3.099 0.673 -19.686 1.00 84.56 76 LEU A O 1
ATOM 607 N N . LEU A 1 77 ? 3.750 -0.430 -21.536 1.00 86.62 77 LEU A N 1
ATOM 608 C CA . LEU A 1 77 ? 3.705 -1.763 -20.945 1.00 86.62 77 LEU A CA 1
ATOM 609 C C . LEU A 1 77 ? 5.101 -2.126 -20.461 1.00 86.62 77 LEU A C 1
ATOM 611 O O . LEU A 1 77 ? 6.038 -2.139 -21.254 1.00 86.62 77 LEU A O 1
ATOM 615 N N . PHE A 1 78 ? 5.239 -2.436 -19.178 1.00 82.00 78 PHE A N 1
ATOM 616 C CA . PHE A 1 78 ? 6.504 -2.922 -18.655 1.00 82.00 78 PHE A CA 1
ATOM 617 C C . PHE A 1 78 ? 6.545 -4.446 -18.726 1.00 82.00 78 PHE A C 1
ATOM 619 O O . PHE A 1 78 ? 5.757 -5.120 -18.062 1.00 82.00 78 PHE A O 1
ATOM 626 N N . SER A 1 79 ? 7.465 -5.004 -19.514 1.00 78.56 79 SER A N 1
ATOM 627 C CA . SER A 1 79 ? 7.726 -6.441 -19.457 1.00 78.56 79 SER A CA 1
ATOM 628 C C . SER A 1 79 ? 8.562 -6.786 -18.219 1.00 78.56 79 SER A C 1
ATOM 630 O O . SER A 1 79 ? 9.292 -5.945 -17.688 1.00 78.56 79 SER A O 1
ATOM 632 N N . LYS A 1 80 ? 8.530 -8.053 -17.786 1.00 71.88 80 LYS A N 1
ATOM 633 C CA . LYS A 1 80 ? 9.404 -8.540 -16.702 1.00 71.88 80 LYS A CA 1
ATOM 634 C C . LYS A 1 80 ? 10.889 -8.271 -16.999 1.00 71.88 80 LYS A C 1
ATOM 636 O O . LYS A 1 80 ? 11.649 -7.953 -16.091 1.00 71.88 80 LYS A O 1
ATOM 641 N N . ALA A 1 81 ? 11.293 -8.344 -18.271 1.00 71.06 81 ALA A N 1
ATOM 642 C CA . ALA A 1 81 ? 12.657 -8.037 -18.695 1.00 71.06 81 ALA A CA 1
ATOM 643 C C . ALA A 1 81 ? 12.994 -6.544 -18.536 1.00 71.06 81 ALA A C 1
ATOM 645 O O . ALA A 1 81 ? 14.082 -6.211 -18.071 1.00 71.06 81 ALA A O 1
ATOM 646 N N . ASP A 1 82 ? 12.066 -5.639 -18.843 1.00 67.94 82 ASP A N 1
ATOM 647 C CA . ASP A 1 82 ? 12.284 -4.194 -18.678 1.00 67.94 82 ASP A CA 1
ATOM 648 C C . ASP A 1 82 ? 12.363 -3.802 -17.201 1.00 67.94 82 ASP A C 1
ATOM 650 O O . ASP A 1 82 ? 13.175 -2.965 -16.807 1.00 67.94 82 ASP A O 1
ATOM 654 N N . LEU A 1 83 ? 11.585 -4.485 -16.364 1.00 67.81 83 LEU A N 1
ATOM 655 C CA . LEU A 1 83 ? 11.580 -4.311 -14.916 1.00 67.81 83 LEU A CA 1
ATOM 656 C C . LEU A 1 83 ? 12.913 -4.734 -14.257 1.00 67.81 83 LEU A C 1
ATOM 658 O O . LEU A 1 83 ? 13.330 -4.151 -13.259 1.00 67.81 83 LEU A O 1
ATOM 662 N N . THR A 1 84 ? 13.636 -5.698 -14.840 1.00 66.62 84 THR A N 1
ATOM 663 C CA . THR A 1 84 ? 15.005 -6.060 -14.405 1.00 66.62 84 THR A CA 1
ATOM 664 C C . THR A 1 84 ? 16.085 -5.078 -14.865 1.00 66.62 84 THR A C 1
ATOM 666 O O . THR A 1 84 ? 17.209 -5.119 -14.371 1.00 66.62 84 THR A O 1
ATOM 669 N N . ARG A 1 85 ? 15.769 -4.185 -15.811 1.00 65.75 85 ARG A N 1
ATOM 670 C CA . ARG A 1 85 ? 16.706 -3.189 -16.363 1.00 65.75 85 ARG A CA 1
ATOM 671 C C . ARG A 1 85 ? 16.587 -1.822 -15.696 1.00 65.75 85 ARG A C 1
ATOM 673 O O . ARG A 1 85 ? 17.236 -0.870 -16.128 1.00 65.75 85 ARG A O 1
ATOM 680 N N . LEU A 1 86 ? 15.757 -1.712 -14.661 1.00 65.06 86 LEU A N 1
ATOM 681 C CA . LEU A 1 86 ? 15.569 -0.470 -13.928 1.00 65.06 86 LEU A CA 1
ATOM 682 C C . LEU A 1 86 ? 16.902 0.026 -13.341 1.00 65.06 86 LEU A C 1
ATOM 684 O O . LEU A 1 86 ? 17.675 -0.781 -12.836 1.00 65.06 86 LEU A O 1
ATOM 688 N N . PRO A 1 87 ? 17.200 1.337 -13.345 1.00 53.06 87 PRO A N 1
ATOM 689 C CA . PRO A 1 87 ? 18.476 1.856 -12.837 1.00 53.06 87 PRO A CA 1
ATOM 690 C C . PRO A 1 87 ? 18.766 1.522 -11.361 1.00 53.06 87 PRO A C 1
ATOM 692 O O . PRO A 1 87 ? 19.925 1.504 -10.959 1.00 53.06 87 PRO A O 1
ATOM 695 N N . SER A 1 88 ? 17.736 1.229 -10.554 1.00 55.97 88 SER A N 1
ATOM 696 C CA . SER A 1 88 ? 17.851 0.746 -9.165 1.00 55.97 88 SER A CA 1
ATOM 697 C C . SER A 1 88 ? 18.035 -0.780 -9.043 1.00 55.97 88 SER A C 1
ATOM 699 O O . SER A 1 88 ? 18.060 -1.319 -7.937 1.00 55.97 88 SER A O 1
ATOM 701 N N . S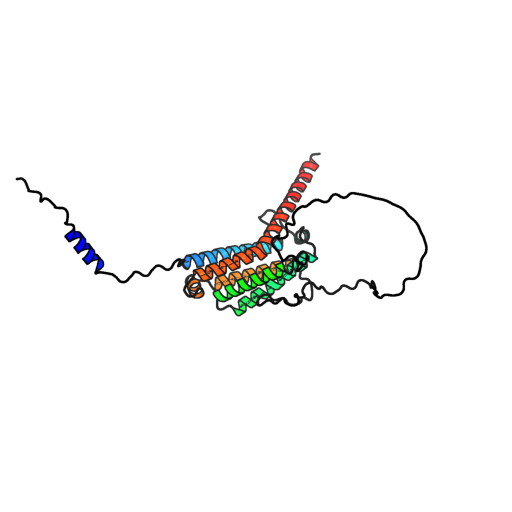ER A 1 89 ? 18.180 -1.487 -10.167 1.00 59.44 89 SER A N 1
ATOM 702 C CA . SER A 1 89 ? 18.197 -2.948 -10.287 1.00 59.44 89 SER A CA 1
ATOM 703 C C . SER A 1 89 ? 19.612 -3.527 -10.303 1.00 59.44 89 SER A C 1
ATOM 705 O O . SER A 1 89 ? 19.986 -4.268 -11.214 1.00 59.44 89 SER A O 1
ATOM 707 N N . THR A 1 90 ? 20.438 -3.227 -9.296 1.00 72.38 90 THR A N 1
ATOM 708 C CA . THR A 1 90 ? 21.515 -4.189 -9.025 1.00 72.38 90 THR A CA 1
ATOM 709 C C . THR A 1 90 ? 20.855 -5.433 -8.421 1.00 72.38 90 THR A C 1
ATOM 711 O O . THR A 1 90 ? 20.021 -5.286 -7.521 1.00 72.38 90 THR A O 1
ATOM 714 N N . PRO A 1 91 ? 21.189 -6.656 -8.875 1.00 74.94 91 PRO A N 1
ATOM 715 C CA . PRO A 1 91 ? 20.567 -7.874 -8.350 1.00 74.94 91 PRO A CA 1
ATOM 716 C C . PRO A 1 91 ? 20.621 -7.953 -6.818 1.00 74.94 91 PRO A C 1
ATOM 718 O O . PRO A 1 91 ? 19.653 -8.336 -6.170 1.00 74.94 91 PRO A O 1
ATOM 721 N N . ARG A 1 92 ? 21.722 -7.473 -6.223 1.00 78.81 92 ARG A N 1
ATOM 722 C CA . ARG A 1 92 ? 21.914 -7.403 -4.770 1.00 78.81 92 ARG A CA 1
ATOM 723 C C . ARG A 1 92 ? 20.992 -6.386 -4.079 1.00 78.81 92 ARG A C 1
ATOM 725 O O . ARG A 1 92 ? 20.470 -6.692 -3.010 1.00 78.81 92 ARG A O 1
ATOM 732 N N . ALA A 1 93 ? 20.768 -5.201 -4.652 1.00 81.44 93 ALA A N 1
ATOM 733 C CA . ALA A 1 93 ? 19.842 -4.224 -4.067 1.00 81.44 93 ALA A CA 1
ATOM 734 C C . ALA A 1 93 ? 18.381 -4.686 -4.172 1.00 81.44 93 ALA A C 1
ATOM 736 O O . ALA A 1 93 ? 17.596 -4.476 -3.244 1.00 81.44 93 ALA A O 1
ATOM 737 N N . GLN A 1 94 ? 18.025 -5.361 -5.271 1.00 81.44 94 GLN A N 1
ATOM 738 C CA . GLN A 1 94 ? 16.705 -5.972 -5.428 1.00 81.44 94 GLN A CA 1
ATOM 739 C C . GLN A 1 94 ? 16.474 -7.108 -4.439 1.00 81.44 94 GLN A C 1
ATOM 741 O O . GLN A 1 94 ? 15.427 -7.109 -3.800 1.00 81.44 94 GLN A O 1
ATOM 746 N N . ALA A 1 95 ? 17.447 -8.003 -4.255 1.00 84.69 95 ALA A N 1
ATOM 747 C CA . ALA A 1 95 ? 17.383 -9.063 -3.251 1.00 84.69 95 ALA A CA 1
ATOM 748 C C . ALA A 1 95 ? 17.161 -8.494 -1.841 1.00 84.69 95 ALA A C 1
ATOM 750 O O . ALA A 1 95 ? 16.232 -8.895 -1.150 1.00 84.69 95 ALA A O 1
ATOM 751 N N . ARG A 1 96 ? 17.928 -7.469 -1.441 1.00 87.50 96 ARG A N 1
ATOM 752 C CA . ARG A 1 96 ? 17.753 -6.800 -0.137 1.00 87.50 96 ARG A CA 1
ATOM 753 C C . ARG A 1 96 ? 16.372 -6.174 0.019 1.00 87.50 96 ARG A C 1
ATOM 755 O O . ARG A 1 96 ? 15.707 -6.356 1.035 1.00 87.50 96 ARG A O 1
ATOM 762 N N . ARG A 1 97 ? 15.902 -5.454 -1.001 1.00 87.88 97 ARG A N 1
ATOM 763 C CA . ARG A 1 97 ? 14.559 -4.862 -0.982 1.00 87.88 97 ARG A CA 1
ATOM 764 C C . ARG A 1 97 ? 13.465 -5.929 -0.930 1.00 87.88 97 ARG A C 1
ATOM 766 O O . ARG A 1 97 ? 12.482 -5.739 -0.218 1.00 87.88 97 ARG A O 1
ATOM 773 N N . ALA A 1 98 ? 13.639 -7.026 -1.663 1.00 90.75 98 ALA A N 1
ATOM 774 C CA . ALA A 1 98 ? 12.747 -8.175 -1.631 1.00 90.75 98 ALA A CA 1
ATOM 775 C C . ALA A 1 98 ? 12.709 -8.776 -0.224 1.00 90.75 98 ALA A C 1
ATOM 777 O O . ALA A 1 98 ? 11.623 -8.952 0.312 1.00 90.75 98 ALA A O 1
ATOM 778 N N . THR A 1 99 ? 13.861 -8.959 0.426 1.00 91.62 99 THR A N 1
ATOM 779 C CA . THR A 1 99 ? 13.938 -9.382 1.828 1.00 91.62 99 THR A CA 1
ATOM 780 C C . THR A 1 99 ? 13.133 -8.449 2.719 1.00 91.62 99 THR A C 1
ATOM 782 O O . THR A 1 99 ? 12.242 -8.915 3.417 1.00 91.62 99 THR A O 1
ATOM 785 N N . HIS A 1 100 ? 13.328 -7.129 2.635 1.00 92.31 100 HIS A N 1
ATOM 786 C CA . HIS A 1 100 ? 12.556 -6.186 3.454 1.00 92.31 100 HIS A CA 1
ATOM 787 C C . HIS A 1 100 ? 11.039 -6.347 3.247 1.00 92.31 100 HIS A C 1
ATOM 789 O O . HIS A 1 100 ? 10.273 -6.378 4.208 1.00 92.31 100 HIS A O 1
ATOM 795 N N . TYR A 1 101 ? 10.589 -6.462 1.998 1.00 93.81 101 TYR A N 1
ATOM 796 C CA . TYR A 1 101 ? 9.174 -6.674 1.686 1.00 93.81 101 TYR A CA 1
ATOM 797 C C . TYR A 1 101 ? 8.653 -8.024 2.177 1.00 93.81 101 TYR A C 1
ATOM 799 O O . TYR A 1 101 ? 7.519 -8.088 2.648 1.00 93.81 101 TYR A O 1
ATOM 807 N N . LEU A 1 102 ? 9.478 -9.068 2.134 1.00 94.75 102 LEU A N 1
ATOM 808 C CA . LEU A 1 102 ? 9.140 -10.388 2.649 1.00 94.75 102 LEU A CA 1
ATOM 809 C C . LEU A 1 102 ? 8.957 -10.364 4.172 1.00 94.75 102 LEU A C 1
ATOM 811 O O . LEU A 1 102 ? 7.954 -10.869 4.671 1.00 94.75 102 LEU A O 1
ATOM 815 N N . LEU A 1 103 ? 9.871 -9.715 4.902 1.00 94.31 103 LEU A N 1
ATOM 816 C CA . LEU A 1 103 ? 9.787 -9.564 6.360 1.00 94.31 103 LEU A CA 1
ATOM 817 C C . LEU A 1 103 ? 8.496 -8.845 6.775 1.00 94.31 103 LEU A C 1
ATOM 819 O O . LEU A 1 103 ? 7.771 -9.299 7.666 1.00 94.31 103 LEU A O 1
ATOM 823 N N . LEU A 1 104 ? 8.153 -7.756 6.078 1.00 95.50 104 LEU A N 1
ATOM 824 C CA . LEU A 1 104 ? 6.877 -7.075 6.289 1.00 95.50 104 LEU A CA 1
ATOM 825 C C . LEU A 1 104 ? 5.687 -7.990 5.951 1.00 95.50 104 LEU A C 1
ATOM 827 O O . LEU A 1 104 ? 4.721 -8.045 6.712 1.00 95.50 104 LEU A O 1
ATOM 831 N N . GLY A 1 105 ? 5.771 -8.722 4.838 1.00 94.69 105 GLY A N 1
ATOM 832 C CA . GLY A 1 105 ? 4.743 -9.651 4.371 1.00 94.69 105 GLY A CA 1
ATOM 833 C C . GLY A 1 105 ? 4.428 -10.775 5.361 1.00 94.69 105 GLY A C 1
ATOM 834 O O . GLY A 1 105 ? 3.261 -11.106 5.525 1.00 94.69 105 GLY A O 1
ATOM 835 N N . PHE A 1 106 ? 5.421 -11.312 6.076 1.00 93.38 106 PHE A N 1
ATOM 836 C CA . PHE A 1 106 ? 5.201 -12.307 7.139 1.00 93.38 106 PHE A CA 1
ATOM 837 C C . PHE A 1 106 ? 4.586 -11.711 8.409 1.00 93.38 106 PHE A C 1
ATOM 839 O O . PHE A 1 106 ? 3.774 -12.339 9.095 1.00 93.38 106 PHE A O 1
ATOM 846 N N . SER A 1 107 ? 4.949 -10.468 8.713 1.00 96.06 107 SER A N 1
ATOM 847 C CA . SER A 1 107 ? 4.533 -9.798 9.944 1.00 96.06 107 SER A CA 1
ATOM 848 C C . SER A 1 107 ? 3.066 -9.355 9.906 1.00 96.06 107 SER A C 1
ATOM 850 O O . SER A 1 107 ? 2.376 -9.402 10.925 1.00 96.06 107 SER A O 1
ATOM 852 N N . LEU A 1 108 ? 2.572 -8.947 8.730 1.00 96.31 108 LEU A N 1
ATOM 853 C CA . LEU A 1 108 ? 1.218 -8.411 8.542 1.00 96.31 108 LEU A CA 1
ATOM 854 C C . LEU A 1 108 ? 0.092 -9.407 8.901 1.00 96.31 108 LEU A C 1
ATOM 856 O O . LEU A 1 108 ? -0.771 -9.031 9.698 1.00 96.31 108 LEU A O 1
ATOM 860 N N . PRO A 1 109 ? 0.073 -10.660 8.399 1.00 94.75 109 PRO A N 1
ATOM 861 C CA . PRO A 1 109 ? -0.942 -11.641 8.785 1.00 94.75 109 PRO A CA 1
ATOM 862 C C . PRO A 1 109 ? -0.920 -11.949 10.282 1.00 94.75 109 PRO A C 1
ATOM 864 O O . PRO A 1 109 ? -1.964 -12.031 10.917 1.00 94.75 109 PRO A O 1
ATOM 867 N N . THR A 1 110 ? 0.268 -12.018 10.883 1.00 94.12 110 THR A N 1
ATOM 868 C CA . THR A 1 110 ? 0.403 -12.361 12.305 1.00 94.12 110 THR A CA 1
ATOM 869 C C . THR A 1 110 ? -0.261 -11.320 13.208 1.00 94.12 110 THR A C 1
ATOM 871 O O . THR A 1 110 ? -0.997 -11.670 14.129 1.00 94.12 110 THR A O 1
ATOM 874 N N . ILE A 1 111 ? -0.059 -10.023 12.939 1.00 95.31 111 ILE A N 1
ATOM 875 C CA . ILE A 1 111 ? -0.732 -8.970 13.717 1.00 95.31 111 ILE A CA 1
ATOM 876 C C . ILE A 1 111 ? -2.240 -8.916 13.449 1.00 95.31 111 ILE A C 1
ATOM 878 O O . ILE A 1 111 ? -2.995 -8.497 14.330 1.00 95.31 111 ILE A O 1
ATOM 882 N N . LEU A 1 112 ? -2.673 -9.319 12.251 1.00 94.00 112 LEU A N 1
ATOM 883 C CA . LEU A 1 112 ? -4.077 -9.388 11.860 1.00 94.00 112 LEU A CA 1
ATOM 884 C C . LEU A 1 112 ? -4.794 -10.490 12.638 1.00 94.00 112 LEU A C 1
ATOM 886 O O . LEU A 1 112 ? -5.833 -10.221 13.233 1.00 94.00 112 LEU A O 1
ATOM 890 N N . ASP A 1 113 ? -4.202 -11.681 12.702 1.00 92.88 113 ASP A N 1
ATOM 891 C CA . ASP A 1 113 ? -4.760 -12.832 13.412 1.00 92.88 113 ASP A CA 1
ATOM 892 C C . ASP A 1 113 ? -4.844 -12.579 14.922 1.00 92.88 113 ASP A C 1
ATOM 894 O O . ASP A 1 113 ? -5.876 -12.841 15.542 1.00 92.88 113 ASP A O 1
ATOM 898 N N . LEU A 1 114 ? -3.801 -11.987 15.515 1.00 93.56 114 LEU A N 1
ATOM 899 C CA . LEU A 1 114 ? -3.764 -11.676 16.950 1.00 93.56 114 LEU A CA 1
ATOM 900 C C . LEU A 1 114 ? -4.795 -10.617 17.372 1.00 93.56 114 LEU A C 1
ATOM 902 O O . LEU A 1 114 ? -5.275 -10.648 18.503 1.00 93.56 114 LEU A O 1
ATOM 906 N N . ASN A 1 115 ? -5.139 -9.679 16.483 1.00 93.00 115 ASN A N 1
ATOM 907 C CA . ASN A 1 115 ? -6.011 -8.540 16.794 1.00 93.00 115 ASN A CA 1
ATOM 908 C C . ASN A 1 115 ? -7.326 -8.544 15.995 1.00 93.00 115 ASN A C 1
ATOM 910 O O . ASN A 1 115 ? -7.997 -7.515 15.905 1.00 93.00 115 ASN A O 1
ATOM 914 N N . ALA A 1 116 ? -7.733 -9.691 15.441 1.00 88.19 116 ALA A N 1
ATOM 915 C CA . ALA A 1 116 ? -8.866 -9.800 14.516 1.00 88.19 116 ALA A CA 1
ATOM 916 C C . ALA A 1 116 ? -10.221 -9.336 15.090 1.00 88.19 116 ALA A C 1
ATOM 918 O O . ALA A 1 116 ? -11.140 -9.034 14.329 1.00 88.19 116 ALA A O 1
ATOM 919 N N . ASN A 1 117 ? -10.345 -9.289 16.420 1.00 89.31 117 ASN A N 1
ATOM 920 C CA . ASN A 1 117 ? -11.578 -8.939 17.132 1.00 89.31 117 ASN A CA 1
ATOM 921 C C . ASN A 1 117 ? -11.629 -7.472 17.595 1.00 89.31 117 ASN A C 1
ATOM 923 O O . ASN A 1 117 ? -12.680 -7.013 18.034 1.00 89.31 117 ASN A O 1
ATOM 927 N N . SER A 1 118 ? -10.513 -6.737 17.526 1.00 93.19 118 SER A N 1
ATOM 928 C CA . SER A 1 118 ? -10.417 -5.345 17.982 1.00 93.19 118 SER A CA 1
ATOM 929 C C . SER A 1 118 ? -9.807 -4.482 16.876 1.00 93.19 118 SER A C 1
ATOM 931 O O . SER A 1 118 ? -8.584 -4.473 16.703 1.00 93.19 118 SER A O 1
ATOM 933 N N . PRO A 1 119 ? -10.623 -3.709 16.133 1.00 92.75 119 PRO A N 1
ATOM 934 C CA . PRO A 1 119 ? -10.128 -2.891 15.026 1.00 92.75 119 PRO A CA 1
ATOM 935 C C . PRO A 1 119 ? -9.100 -1.858 15.502 1.00 92.75 119 PRO A C 1
ATOM 937 O O . PRO A 1 119 ? -8.122 -1.564 14.819 1.00 92.75 119 PRO A O 1
ATOM 940 N N . THR A 1 120 ? -9.304 -1.326 16.706 1.00 94.75 120 THR A N 1
ATOM 941 C CA . THR A 1 120 ? -8.429 -0.326 17.319 1.00 94.75 120 THR A CA 1
ATOM 942 C C . THR A 1 120 ? -7.078 -0.908 17.707 1.00 94.75 120 THR A C 1
ATOM 944 O O . THR A 1 120 ? -6.054 -0.272 17.453 1.00 94.75 120 THR A O 1
ATOM 947 N N . ASP A 1 121 ? -7.043 -2.107 18.289 1.00 95.44 121 ASP A N 1
ATOM 948 C CA . ASP A 1 121 ? -5.774 -2.732 18.671 1.00 95.44 121 ASP A CA 1
ATOM 949 C C . ASP A 1 121 ? -5.022 -3.250 17.449 1.00 95.44 121 ASP A C 1
ATOM 951 O O . ASP A 1 121 ? -3.809 -3.060 17.364 1.00 95.44 121 ASP A O 1
ATOM 955 N N . TYR A 1 122 ? -5.741 -3.742 16.435 1.00 96.44 122 TYR A N 1
ATOM 956 C CA . TYR A 1 122 ? -5.152 -4.040 15.134 1.00 96.44 122 TYR A CA 1
ATOM 957 C C . TYR A 1 122 ? -4.492 -2.803 14.513 1.00 96.44 122 TYR A C 1
ATOM 959 O O . TYR A 1 122 ? -3.326 -2.858 14.128 1.00 96.44 122 TYR A O 1
ATOM 967 N N . LEU A 1 123 ? -5.183 -1.657 14.458 1.00 96.44 123 LEU A N 1
ATOM 968 C CA . LEU A 1 123 ? -4.610 -0.429 13.896 1.00 96.44 123 LEU A CA 1
ATOM 969 C C . LEU A 1 123 ? -3.405 0.084 14.701 1.00 96.44 123 LEU A C 1
ATOM 971 O O . LEU A 1 123 ? -2.468 0.629 14.109 1.00 96.44 123 LEU A O 1
ATOM 975 N N . LYS A 1 124 ? -3.389 -0.081 16.030 1.00 96.56 124 LYS A N 1
ATOM 976 C CA . LYS A 1 124 ? -2.212 0.237 16.857 1.00 96.56 124 LYS A CA 1
ATOM 977 C C . LYS A 1 124 ? -1.041 -0.691 16.535 1.00 96.56 124 LYS A C 1
ATOM 979 O O . LYS A 1 124 ? 0.053 -0.189 16.285 1.00 96.56 124 LYS A O 1
ATOM 984 N N . ALA A 1 125 ? -1.276 -2.003 16.494 1.00 96.94 125 ALA A N 1
ATOM 985 C CA . ALA A 1 125 ? -0.262 -3.000 16.160 1.00 96.94 125 ALA A CA 1
ATOM 986 C C . ALA A 1 125 ? 0.288 -2.789 14.742 1.00 96.94 125 ALA A C 1
ATOM 988 O O . ALA A 1 125 ? 1.496 -2.819 14.540 1.00 96.94 125 ALA A O 1
ATOM 989 N N . LEU A 1 126 ? -0.575 -2.466 13.773 1.00 96.81 126 LEU A N 1
ATOM 990 C CA . LEU A 1 126 ? -0.178 -2.126 12.407 1.00 96.81 126 LEU A CA 1
ATOM 991 C C . LEU A 1 126 ? 0.701 -0.872 12.366 1.00 96.81 126 LEU A C 1
ATOM 993 O O . LEU A 1 126 ? 1.734 -0.862 11.702 1.00 96.81 126 LEU A O 1
ATOM 997 N N . ASN A 1 127 ? 0.336 0.186 13.095 1.00 97.00 127 ASN A N 1
ATOM 998 C CA . ASN A 1 127 ? 1.176 1.382 13.191 1.00 97.00 127 ASN A CA 1
ATOM 999 C C . ASN A 1 127 ? 2.538 1.085 13.835 1.00 97.00 127 ASN A C 1
ATOM 1001 O O . ASN A 1 127 ? 3.545 1.615 13.367 1.00 97.00 127 ASN A O 1
ATOM 1005 N N . ALA A 1 128 ? 2.568 0.265 14.888 1.00 96.88 128 ALA A N 1
ATOM 1006 C CA . ALA A 1 128 ? 3.797 -0.140 15.563 1.00 96.88 128 ALA A CA 1
ATOM 1007 C C . ALA A 1 128 ? 4.692 -0.988 14.645 1.00 96.88 128 ALA A C 1
ATOM 1009 O O . ALA A 1 128 ? 5.869 -0.677 14.499 1.00 96.88 128 ALA A O 1
ATOM 1010 N N . LEU A 1 129 ? 4.123 -1.966 13.934 1.00 97.19 129 LEU A N 1
ATOM 1011 C CA . LEU A 1 129 ? 4.831 -2.767 12.934 1.00 97.19 129 LEU A CA 1
ATOM 1012 C C . LEU A 1 129 ? 5.440 -1.895 11.829 1.00 97.19 129 LEU A C 1
ATOM 1014 O O . LEU A 1 129 ? 6.612 -2.038 11.494 1.00 97.19 129 LEU A O 1
ATOM 1018 N N . LEU A 1 130 ? 4.662 -0.970 11.261 1.00 96.12 130 LEU A N 1
ATOM 1019 C CA . LEU A 1 130 ? 5.153 -0.088 10.198 1.00 96.12 130 LEU A CA 1
ATOM 1020 C C . LEU A 1 130 ? 6.254 0.862 10.699 1.00 96.12 130 LEU A C 1
ATOM 1022 O O . LEU A 1 130 ? 7.138 1.225 9.929 1.00 96.12 130 LEU A O 1
ATOM 1026 N N . LEU A 1 131 ? 6.217 1.253 11.977 1.00 95.69 131 LEU A N 1
ATOM 1027 C CA . LEU A 1 131 ? 7.281 2.022 12.629 1.00 95.69 131 LEU A CA 1
ATOM 1028 C C . LEU A 1 131 ? 8.561 1.203 12.811 1.00 95.69 131 LEU A C 1
ATOM 1030 O O . LEU A 1 131 ? 9.638 1.677 12.453 1.00 95.69 131 LEU A O 1
ATOM 1034 N N . GLU A 1 132 ? 8.439 -0.014 13.338 1.00 95.31 132 GLU A N 1
ATOM 1035 C CA . GLU A 1 132 ? 9.554 -0.957 13.469 1.00 95.31 132 GLU A CA 1
ATOM 1036 C C . GLU A 1 132 ? 10.188 -1.242 12.107 1.00 95.31 132 GLU A C 1
ATOM 1038 O O . GLU A 1 132 ? 11.408 -1.236 11.972 1.00 95.31 132 GLU A O 1
ATOM 1043 N N . PHE A 1 133 ? 9.369 -1.387 11.067 1.00 94.94 133 PHE A N 1
ATOM 1044 C CA . PHE A 1 133 ? 9.844 -1.592 9.708 1.00 94.94 133 PHE A CA 1
ATOM 1045 C C . PHE A 1 133 ? 10.586 -0.377 9.131 1.00 94.94 133 PHE A C 1
ATOM 1047 O O . PHE A 1 133 ? 11.625 -0.547 8.496 1.00 94.94 133 PHE A O 1
ATOM 1054 N N . GLU A 1 134 ? 10.120 0.855 9.371 1.00 93.06 134 GLU A N 1
ATOM 1055 C CA . GLU A 1 134 ? 10.885 2.059 8.999 1.00 93.06 134 GLU A CA 1
ATOM 1056 C C . GLU A 1 134 ? 12.231 2.124 9.729 1.00 93.06 134 GLU A C 1
ATOM 1058 O O . GLU A 1 134 ? 13.246 2.490 9.130 1.00 93.06 134 GLU A O 1
ATOM 1063 N N . GLN A 1 135 ? 12.252 1.758 11.013 1.00 92.06 135 GLN A N 1
ATOM 1064 C CA . GLN A 1 135 ? 13.485 1.683 11.788 1.00 92.06 135 GLN A CA 1
ATOM 1065 C C . GLN A 1 135 ? 14.433 0.632 11.203 1.00 92.06 135 GLN A C 1
ATOM 1067 O O . GLN A 1 135 ? 15.597 0.953 10.955 1.00 92.06 135 GLN A O 1
ATOM 1072 N N . TYR A 1 136 ? 13.935 -0.565 10.902 1.00 91.31 136 TYR A N 1
ATOM 1073 C CA . TYR A 1 136 ? 14.705 -1.632 10.271 1.00 91.31 136 TYR A CA 1
ATOM 1074 C C . TYR A 1 136 ? 15.304 -1.180 8.936 1.00 91.31 136 TYR A C 1
ATOM 1076 O O . TYR A 1 136 ? 16.514 -1.258 8.752 1.00 91.31 136 TYR A O 1
ATOM 1084 N N . GLN A 1 137 ? 14.509 -0.576 8.047 1.00 89.94 137 GLN A N 1
ATOM 1085 C CA . GLN A 1 137 ? 15.004 -0.035 6.773 1.00 89.94 137 GLN A CA 1
ATOM 1086 C C . GLN A 1 137 ? 16.075 1.051 6.949 1.00 89.94 137 GLN A C 1
ATOM 1088 O O . GLN A 1 137 ? 16.964 1.195 6.109 1.00 89.94 137 GLN A O 1
ATOM 1093 N N . SER A 1 138 ? 15.990 1.843 8.022 1.00 88.06 138 SER A N 1
ATOM 1094 C CA . SER A 1 138 ? 16.988 2.875 8.316 1.00 88.06 138 SER A CA 1
ATOM 1095 C C . SER A 1 138 ? 18.325 2.294 8.787 1.00 88.06 138 SER A C 1
ATOM 1097 O O . SER A 1 138 ? 19.366 2.915 8.569 1.00 88.06 138 SER A O 1
ATOM 1099 N N . ILE A 1 139 ? 18.296 1.120 9.427 1.00 86.88 139 ILE A N 1
ATOM 1100 C CA . ILE A 1 139 ? 19.469 0.385 9.921 1.00 86.88 139 ILE A CA 1
ATOM 1101 C C . ILE A 1 139 ? 20.050 -0.509 8.819 1.00 86.88 139 ILE A C 1
ATOM 1103 O O . ILE A 1 139 ? 21.269 -0.639 8.727 1.00 86.88 139 ILE A O 1
ATOM 1107 N N . HIS A 1 140 ? 19.197 -1.032 7.938 1.00 86.06 140 HIS A N 1
ATOM 1108 C CA . HIS A 1 140 ? 19.550 -1.914 6.827 1.00 86.06 140 HIS A CA 1
ATOM 1109 C C . HIS A 1 140 ? 19.160 -1.283 5.479 1.00 86.06 140 HIS A C 1
ATOM 1111 O O . HIS A 1 140 ? 18.121 -1.614 4.915 1.00 86.06 140 HIS A O 1
ATOM 1117 N N . PRO A 1 141 ? 19.949 -0.347 4.918 1.00 85.06 141 PRO A N 1
ATOM 1118 C CA . PRO A 1 141 ? 19.646 0.248 3.619 1.00 85.06 141 PRO A CA 1
ATOM 1119 C C . PRO A 1 141 ? 19.738 -0.762 2.468 1.00 85.06 141 PRO A C 1
ATOM 1121 O O . PRO A 1 141 ? 20.649 -1.592 2.400 1.00 85.06 141 PRO A O 1
ATOM 1124 N N . THR A 1 142 ? 18.837 -0.631 1.489 1.00 77.56 142 THR A N 1
ATOM 1125 C CA . THR A 1 142 ? 18.786 -1.507 0.301 1.00 77.56 142 THR A CA 1
ATOM 1126 C C . THR A 1 142 ? 20.015 -1.381 -0.601 1.00 77.56 142 THR A C 1
ATOM 1128 O O . THR A 1 142 ? 20.336 -2.319 -1.319 1.00 77.56 142 THR A O 1
ATOM 1131 N N . ASP A 1 143 ? 20.722 -0.249 -0.547 1.00 70.75 143 ASP A N 1
ATOM 1132 C CA . ASP A 1 143 ? 21.943 0.016 -1.327 1.00 70.75 143 ASP A CA 1
ATOM 1133 C C . ASP A 1 143 ? 23.210 -0.598 -0.696 1.00 70.75 143 ASP A C 1
ATOM 1135 O O . ASP A 1 143 ? 24.325 -0.409 -1.165 1.00 70.75 143 ASP A O 1
ATOM 1139 N N . GLY A 1 144 ? 23.074 -1.304 0.431 1.00 65.56 144 GLY A N 1
ATOM 1140 C CA . GLY A 1 144 ? 24.203 -1.942 1.111 1.00 65.56 144 GLY A CA 1
ATOM 1141 C C . GLY A 1 144 ? 25.174 -1.003 1.816 1.00 6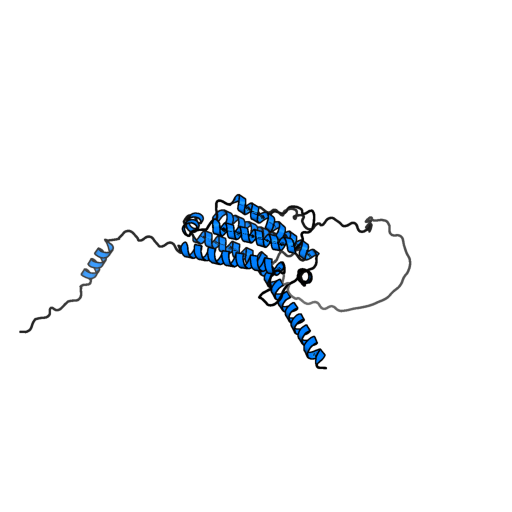5.56 144 GLY A C 1
ATOM 1142 O O . GLY A 1 144 ? 26.087 -1.473 2.491 1.00 65.56 144 GLY A O 1
ATOM 1143 N N . SER A 1 145 ? 24.935 0.306 1.744 1.00 64.50 145 SER A N 1
ATOM 1144 C CA . SER A 1 145 ? 25.581 1.287 2.607 1.00 64.50 145 SER A CA 1
ATOM 1145 C C . SER A 1 145 ? 25.192 0.997 4.056 1.00 64.50 145 SER A C 1
ATOM 1147 O O . SER A 1 145 ? 24.074 1.300 4.467 1.00 64.50 145 SER A O 1
ATOM 1149 N N . THR A 1 146 ? 26.085 0.396 4.842 1.00 57.91 146 THR A N 1
ATOM 1150 C CA . THR A 1 146 ? 25.852 0.257 6.281 1.00 57.91 146 THR A CA 1
ATOM 1151 C C . THR A 1 146 ? 25.785 1.665 6.881 1.00 57.91 146 THR A C 1
ATOM 1153 O O . THR A 1 146 ? 26.685 2.481 6.649 1.00 57.91 146 THR A O 1
ATOM 1156 N N . PRO A 1 147 ? 24.726 2.023 7.627 1.00 53.25 147 PRO A N 1
ATOM 1157 C CA . PRO A 1 147 ? 24.673 3.299 8.310 1.00 53.25 147 PRO A CA 1
ATOM 1158 C C . PRO A 1 147 ? 25.689 3.212 9.438 1.00 53.25 147 PRO A C 1
ATOM 1160 O O . PRO A 1 147 ? 25.391 2.710 10.523 1.00 53.25 147 PRO A O 1
ATOM 1163 N N . SER A 1 148 ? 26.915 3.651 9.153 1.00 46.66 148 SER A N 1
ATOM 1164 C CA . SER A 1 148 ? 27.983 3.702 10.140 1.00 46.66 148 SER A CA 1
ATOM 1165 C C . SER A 1 148 ? 27.434 4.320 11.428 1.00 46.66 148 SER A C 1
ATOM 1167 O O . SER A 1 148 ? 26.828 5.395 11.422 1.00 46.66 148 SER A O 1
ATOM 1169 N N . SER A 1 149 ? 27.597 3.603 12.543 1.00 50.09 149 SER A N 1
ATOM 1170 C CA . SER A 1 149 ? 27.052 3.966 13.863 1.00 50.09 149 SER A CA 1
ATOM 1171 C C . SER A 1 149 ? 27.483 5.379 14.321 1.00 50.09 149 SER A C 1
ATOM 1173 O O . SER A 1 149 ? 26.867 5.989 15.189 1.00 50.09 149 SER A O 1
ATOM 1175 N N . LEU A 1 150 ? 28.494 5.955 13.660 1.00 48.56 150 LEU A N 1
ATOM 1176 C CA . LEU A 1 150 ? 28.993 7.319 13.839 1.00 48.56 150 LEU A CA 1
ATOM 1177 C C . LEU A 1 150 ? 28.157 8.421 13.160 1.00 48.56 150 LEU A C 1
ATOM 1179 O O . LEU A 1 150 ? 28.207 9.564 13.608 1.00 48.56 150 LEU A O 1
ATOM 1183 N N . SER A 1 151 ? 27.362 8.135 12.121 1.00 44.66 151 SER A N 1
ATOM 1184 C CA . SER A 1 151 ? 26.589 9.174 11.406 1.00 44.66 151 SER A CA 1
ATOM 1185 C C . SER A 1 151 ? 25.330 9.639 12.149 1.00 44.66 151 SER A C 1
ATOM 1187 O O . SER A 1 151 ? 24.708 10.626 11.755 1.00 44.66 151 SER A O 1
ATOM 1189 N N . ARG A 1 152 ? 24.940 8.947 13.229 1.00 54.84 152 ARG A N 1
ATOM 1190 C CA . ARG A 1 152 ? 23.763 9.300 14.047 1.00 54.84 152 ARG A CA 1
ATOM 1191 C C . ARG A 1 152 ? 24.053 10.399 15.069 1.00 54.84 152 ARG A C 1
ATOM 1193 O O . ARG A 1 152 ? 23.121 11.001 15.595 1.00 54.84 152 ARG A O 1
ATOM 1200 N N . ALA A 1 153 ? 25.320 10.730 15.304 1.00 41.47 153 ALA A N 1
ATOM 1201 C CA . ALA A 1 153 ? 25.693 11.874 16.118 1.00 41.47 153 ALA A CA 1
ATOM 1202 C C . ALA A 1 153 ? 25.729 13.141 15.247 1.00 41.47 153 ALA A C 1
ATOM 1204 O O . ALA A 1 153 ? 26.792 13.618 14.851 1.00 41.47 153 ALA A O 1
ATOM 1205 N N . ARG A 1 154 ? 24.562 13.741 14.968 1.00 55.31 154 ARG A N 1
ATOM 1206 C CA . ARG A 1 154 ? 24.509 15.178 14.648 1.00 55.31 154 ARG A CA 1
ATOM 1207 C C . ARG A 1 154 ? 24.863 15.959 15.915 1.00 55.31 154 ARG A C 1
ATOM 1209 O O . ARG A 1 154 ? 23.995 16.523 16.572 1.00 55.31 154 ARG A O 1
ATOM 1216 N N . LEU A 1 155 ? 26.144 15.963 16.273 1.00 54.16 155 LEU A N 1
ATOM 1217 C CA . LEU A 1 155 ? 26.688 16.912 17.233 1.00 54.16 155 LEU A CA 1
ATOM 1218 C C . LEU A 1 155 ? 26.559 18.304 16.593 1.00 54.16 155 LEU A C 1
ATOM 1220 O O . LEU A 1 155 ? 27.099 18.508 15.499 1.00 54.16 155 LEU A O 1
ATOM 1224 N N . PRO A 1 156 ? 25.840 19.264 17.201 1.00 43.22 156 PRO A N 1
ATOM 1225 C CA . PRO A 1 156 ? 25.895 20.640 16.738 1.00 43.22 156 PRO A CA 1
ATOM 1226 C C . PRO A 1 156 ? 27.356 21.102 16.766 1.00 43.22 156 PRO A C 1
ATOM 1228 O O . PRO A 1 156 ? 28.070 20.910 17.748 1.00 43.22 156 PRO A O 1
ATOM 1231 N N . GLN A 1 157 ? 27.802 21.672 15.648 1.00 55.66 157 GLN A N 1
ATOM 1232 C CA . GLN A 1 157 ? 29.100 22.319 15.472 1.00 55.66 157 GLN A CA 1
ATOM 1233 C C . GLN A 1 157 ? 29.401 23.277 16.639 1.00 55.66 157 GLN A C 1
ATOM 1235 O O . GLN A 1 157 ? 28.961 24.423 16.637 1.00 55.66 157 GLN A O 1
ATOM 1240 N N . MET A 1 158 ? 30.167 22.814 17.630 1.00 49.59 158 MET A N 1
ATOM 1241 C CA . MET A 1 158 ? 30.594 23.603 18.796 1.00 49.59 158 MET A CA 1
ATOM 1242 C C . MET A 1 158 ? 32.118 23.736 18.909 1.00 49.59 158 MET A C 1
ATOM 1244 O O . MET A 1 158 ? 32.642 24.008 19.982 1.00 49.59 158 MET A O 1
ATOM 1248 N N . PHE A 1 159 ? 32.845 23.630 17.794 1.00 58.25 159 PHE A N 1
ATOM 1249 C CA . PHE A 1 159 ? 34.269 23.979 17.750 1.00 58.25 159 PHE A CA 1
ATOM 1250 C C . PHE A 1 159 ? 34.593 24.859 16.544 1.00 58.25 159 PHE A C 1
ATOM 1252 O O . PHE A 1 159 ? 35.402 24.522 15.685 1.00 58.25 159 PHE A O 1
ATOM 1259 N N . LYS A 1 160 ? 33.988 26.051 16.510 1.00 46.94 160 LYS A N 1
ATOM 1260 C CA . LYS A 1 160 ? 34.530 27.169 15.733 1.00 46.94 160 LYS A CA 1
ATOM 1261 C C . LYS A 1 160 ? 35.766 27.686 16.473 1.00 46.94 160 LYS A C 1
ATOM 1263 O O . LYS A 1 160 ? 35.678 28.604 17.283 1.00 46.94 160 LYS A O 1
ATOM 1268 N N . ARG A 1 161 ? 36.916 27.040 16.256 1.00 47.22 161 ARG A N 1
ATOM 1269 C CA . ARG A 1 161 ? 38.198 27.524 16.777 1.00 47.22 161 ARG A CA 1
ATOM 1270 C C . ARG A 1 161 ? 38.644 28.715 15.932 1.00 47.22 161 ARG A C 1
ATOM 1272 O O . ARG A 1 161 ? 38.632 28.661 14.704 1.00 47.22 161 ARG A O 1
ATOM 1279 N N . ALA A 1 162 ? 38.956 29.802 16.626 1.00 41.94 162 ALA A N 1
ATOM 1280 C CA . ALA A 1 162 ? 39.360 31.076 16.067 1.00 41.94 162 ALA A CA 1
ATOM 1281 C C . ALA A 1 162 ? 40.574 30.937 15.139 1.00 41.94 162 ALA A C 1
ATOM 1283 O O . ALA A 1 162 ? 41.556 30.264 15.448 1.00 41.94 162 ALA A O 1
ATOM 1284 N N . ASN A 1 163 ? 40.475 31.625 14.009 1.00 39.62 163 ASN A N 1
ATOM 1285 C CA . ASN A 1 163 ? 41.525 31.813 13.031 1.00 39.62 163 ASN A CA 1
ATOM 1286 C C . ASN A 1 163 ? 42.579 32.762 13.632 1.00 39.62 163 ASN A C 1
ATOM 1288 O O . ASN A 1 163 ? 42.356 33.972 13.672 1.00 39.62 163 ASN A O 1
ATOM 1292 N N . LEU A 1 164 ? 43.704 32.225 14.113 1.00 39.62 164 LEU A N 1
ATOM 1293 C CA . LEU A 1 164 ? 44.883 33.012 14.474 1.00 39.62 164 LEU A CA 1
ATOM 1294 C C . LEU A 1 164 ? 46.105 32.493 13.709 1.00 39.62 164 LEU A C 1
ATOM 1296 O O . LEU A 1 164 ? 46.534 31.361 13.891 1.00 39.62 164 LEU A O 1
ATOM 1300 N N . GLY A 1 165 ? 46.590 33.374 12.831 1.00 38.41 165 GLY A N 1
ATOM 1301 C CA . GLY A 1 165 ? 47.899 33.465 12.180 1.00 38.41 165 GLY A CA 1
ATOM 1302 C C . GLY A 1 165 ? 48.870 32.281 12.205 1.00 38.41 165 GLY A C 1
ATOM 1303 O O . GLY A 1 165 ? 49.357 31.873 13.250 1.00 38.41 165 GLY A O 1
ATOM 1304 N N . GLY A 1 166 ? 49.318 31.881 11.012 1.00 37.72 166 GLY A N 1
ATOM 1305 C CA . GLY A 1 166 ? 50.531 31.078 10.861 1.00 37.72 166 GLY A CA 1
ATOM 1306 C C . GLY A 1 166 ? 50.884 30.772 9.407 1.00 37.72 166 GLY A C 1
ATOM 1307 O O . GLY A 1 166 ? 50.414 29.795 8.840 1.00 37.72 166 GLY A O 1
ATOM 1308 N N . LYS A 1 167 ? 51.728 31.613 8.800 1.00 39.38 167 LYS A N 1
ATOM 1309 C CA . LYS A 1 167 ? 52.470 31.335 7.556 1.00 39.38 167 LYS A CA 1
ATOM 1310 C C . LYS A 1 167 ? 53.362 30.093 7.721 1.00 39.38 167 LYS A C 1
ATOM 1312 O O . LYS A 1 167 ? 54.155 30.090 8.652 1.00 39.38 167 LYS A O 1
ATOM 1317 N N . ALA A 1 168 ? 53.364 29.175 6.750 1.00 36.06 168 ALA A N 1
ATOM 1318 C CA . ALA A 1 168 ? 54.549 28.455 6.230 1.00 36.06 168 ALA A CA 1
ATOM 1319 C C . ALA A 1 168 ? 54.078 27.436 5.171 1.00 36.06 168 ALA A C 1
ATOM 1321 O O . ALA A 1 168 ? 53.282 26.560 5.467 1.00 36.06 168 ALA A O 1
ATOM 1322 N N . ARG A 1 169 ? 54.292 27.683 3.875 1.00 45.81 169 ARG A N 1
ATOM 1323 C CA . ARG A 1 169 ? 55.506 27.449 3.060 1.00 45.81 169 ARG A CA 1
ATOM 1324 C C . ARG A 1 169 ? 55.607 26.016 2.511 1.00 45.81 169 ARG A C 1
ATOM 1326 O O . ARG A 1 169 ? 55.884 25.062 3.219 1.00 45.81 169 ARG A O 1
ATOM 1333 N N . ARG A 1 170 ? 55.429 25.964 1.187 1.00 45.81 170 ARG A N 1
ATOM 1334 C CA . ARG A 1 170 ? 55.792 24.909 0.231 1.00 45.81 170 ARG A CA 1
ATOM 1335 C C . ARG A 1 170 ? 57.285 24.588 0.346 1.00 45.81 170 ARG A C 1
ATOM 1337 O O . ARG A 1 170 ? 58.063 25.531 0.482 1.00 45.81 170 ARG A O 1
ATOM 1344 N N . SER A 1 171 ? 57.684 23.329 0.175 1.00 34.03 171 SER A N 1
ATOM 1345 C CA . SER A 1 171 ? 58.993 22.940 -0.379 1.00 34.03 171 SER A CA 1
ATOM 1346 C C . SER A 1 171 ? 58.960 21.477 -0.818 1.00 34.03 171 SER A C 1
ATOM 1348 O O . SER A 1 171 ? 58.523 20.608 -0.070 1.00 34.03 171 SER A O 1
ATOM 1350 N N . SER A 1 172 ? 59.412 21.255 -2.045 1.00 37.91 172 SER A N 1
ATOM 1351 C CA . SER A 1 172 ? 59.637 19.968 -2.697 1.00 37.91 172 SER A CA 1
ATOM 1352 C C . SER A 1 172 ? 61.142 19.736 -2.795 1.00 37.91 172 SER A C 1
ATOM 1354 O O . SER A 1 172 ? 61.847 20.700 -3.083 1.00 37.91 172 SER A O 1
ATOM 1356 N N . SER A 1 173 ? 61.595 18.488 -2.667 1.00 35.72 173 SER A N 1
ATOM 1357 C CA . SER A 1 173 ? 62.803 17.891 -3.280 1.00 35.72 173 SER A CA 1
ATOM 1358 C C . SER A 1 173 ? 63.145 16.601 -2.519 1.00 35.72 173 SER A C 1
ATOM 1360 O O . SER A 1 173 ? 62.734 16.450 -1.376 1.00 35.72 173 SER A O 1
ATOM 1362 N N . ALA A 1 174 ? 63.944 15.649 -2.987 1.00 33.12 174 ALA A N 1
ATOM 1363 C CA . ALA A 1 174 ? 64.344 15.091 -4.280 1.00 33.12 174 ALA A CA 1
ATOM 1364 C C . ALA A 1 174 ? 65.475 14.103 -3.914 1.00 33.12 174 ALA A C 1
ATOM 1366 O O . ALA A 1 174 ? 66.257 14.426 -3.024 1.00 33.12 174 ALA A O 1
ATOM 1367 N N . THR A 1 175 ? 65.615 12.993 -4.654 1.00 34.03 175 THR A N 1
ATOM 1368 C CA . THR A 1 175 ? 66.803 12.095 -4.710 1.00 34.03 175 THR A CA 1
ATOM 1369 C C . THR A 1 175 ? 67.158 11.338 -3.415 1.00 34.03 175 THR A C 1
ATOM 1371 O O . THR A 1 175 ? 67.015 11.857 -2.324 1.00 34.03 175 THR A O 1
ATOM 1374 N N . GLY A 1 176 ? 67.638 10.100 -3.400 1.00 32.19 176 GLY A N 1
ATOM 1375 C CA . GLY A 1 176 ? 68.023 9.132 -4.416 1.00 32.19 176 GLY A CA 1
ATOM 1376 C C . GLY A 1 176 ? 68.791 8.005 -3.701 1.00 32.19 176 GLY A C 1
ATOM 1377 O O . GLY A 1 176 ? 69.491 8.271 -2.733 1.00 32.19 176 GLY A O 1
ATOM 1378 N N . LEU A 1 177 ? 68.649 6.782 -4.218 1.00 34.12 177 LEU A N 1
ATOM 1379 C CA . LEU A 1 177 ? 69.651 5.706 -4.223 1.00 34.12 177 LEU A CA 1
ATOM 1380 C C . LEU A 1 177 ? 70.136 5.101 -2.882 1.00 34.12 177 LEU A C 1
ATOM 1382 O O . LEU A 1 177 ? 70.947 5.695 -2.180 1.00 34.12 177 LEU A O 1
ATOM 1386 N N . SER A 1 178 ? 69.790 3.834 -2.618 1.00 37.22 178 SER A N 1
ATOM 1387 C CA . SER A 1 178 ? 70.773 2.730 -2.512 1.00 37.22 178 SER A CA 1
ATOM 1388 C C . SER A 1 178 ? 70.118 1.370 -2.230 1.00 37.22 178 SER A C 1
ATOM 1390 O O . SER A 1 178 ? 69.226 1.237 -1.397 1.00 37.22 178 SER A O 1
ATOM 1392 N N . ASP A 1 179 ? 70.602 0.387 -2.987 1.00 34.91 179 ASP A N 1
ATOM 1393 C CA . ASP A 1 179 ? 70.453 -1.061 -2.849 1.00 34.91 179 ASP A CA 1
ATOM 1394 C C . ASP A 1 179 ? 70.920 -1.591 -1.482 1.00 34.91 179 ASP A C 1
ATOM 1396 O O . ASP A 1 179 ? 71.882 -1.069 -0.920 1.00 34.91 179 ASP A O 1
ATOM 1400 N N . TYR A 1 180 ? 70.264 -2.664 -1.023 1.00 43.31 180 TYR A N 1
ATOM 1401 C CA . TYR A 1 180 ? 70.791 -3.913 -0.428 1.00 43.31 180 TYR A CA 1
ATOM 1402 C C . TYR A 1 180 ? 69.842 -4.486 0.651 1.00 43.31 180 TYR A C 1
ATOM 1404 O O . TYR A 1 180 ? 69.380 -3.751 1.526 1.00 43.31 180 TYR A O 1
ATOM 1412 N N . PRO A 1 181 ? 69.538 -5.803 0.618 1.00 46.41 181 PRO A N 1
ATOM 1413 C CA . PRO A 1 181 ? 68.545 -6.420 1.487 1.00 46.41 181 PRO A CA 1
ATOM 1414 C C . PRO A 1 181 ? 69.183 -6.874 2.805 1.00 46.41 181 PRO A C 1
ATOM 1416 O O . PRO A 1 181 ? 70.170 -7.609 2.806 1.00 46.41 181 PRO A O 1
ATOM 1419 N N . LEU A 1 182 ? 68.595 -6.487 3.939 1.00 36.69 182 LEU A N 1
ATOM 1420 C CA . LEU A 1 182 ? 68.987 -6.997 5.253 1.00 36.69 182 LEU A CA 1
ATOM 1421 C C . LEU A 1 182 ? 67.749 -7.383 6.075 1.00 36.69 182 LEU A C 1
ATOM 1423 O O . LEU A 1 182 ? 67.059 -6.538 6.633 1.00 36.69 182 LEU A O 1
ATOM 1427 N N . LEU A 1 183 ? 67.494 -8.692 6.081 1.00 36.97 183 LEU A N 1
ATOM 1428 C CA . LEU A 1 183 ? 66.961 -9.531 7.164 1.00 36.97 183 LEU A CA 1
ATOM 1429 C C . LEU A 1 183 ? 66.121 -8.823 8.249 1.00 36.97 183 LEU A C 1
ATOM 1431 O O . LEU A 1 183 ? 66.631 -8.417 9.293 1.00 36.97 183 LEU A O 1
ATOM 1435 N N . THR A 1 184 ? 64.805 -8.782 8.041 1.00 44.22 184 THR A N 1
ATOM 1436 C CA . THR A 1 184 ? 63.802 -8.513 9.079 1.00 44.22 184 THR A CA 1
ATOM 1437 C C . THR A 1 184 ? 63.529 -9.770 9.921 1.00 44.22 184 THR A C 1
ATOM 1439 O O . THR A 1 184 ? 63.260 -10.832 9.357 1.00 44.22 184 THR A O 1
ATOM 1442 N N . PRO A 1 185 ? 63.542 -9.681 11.264 1.00 41.84 185 PRO A N 1
ATOM 1443 C CA . PRO A 1 185 ? 63.040 -10.738 12.130 1.00 41.84 185 PRO A CA 1
ATOM 1444 C C . PRO A 1 185 ? 61.506 -10.709 12.221 1.00 41.84 185 PRO A C 1
ATOM 1446 O O . PRO A 1 185 ? 60.875 -9.653 12.199 1.00 41.84 185 PRO A O 1
ATOM 1449 N N . SER A 1 186 ? 60.942 -11.913 12.322 1.00 38.25 186 SER A N 1
ATOM 1450 C CA . SER A 1 186 ? 59.530 -12.268 12.460 1.00 38.25 186 SER A CA 1
ATOM 1451 C C . SER A 1 186 ? 58.676 -11.322 13.305 1.00 38.25 186 SER A C 1
ATOM 1453 O O . SER A 1 186 ? 58.951 -11.109 14.483 1.00 38.25 186 SER A O 1
ATOM 1455 N N . ASN A 1 187 ? 57.538 -10.920 12.735 1.00 35.69 187 ASN A N 1
ATOM 1456 C CA . ASN A 1 187 ? 56.274 -10.846 13.463 1.00 35.69 187 ASN A CA 1
ATOM 1457 C C . ASN A 1 187 ? 55.100 -11.119 12.504 1.00 35.69 187 ASN A C 1
ATOM 1459 O O . ASN A 1 187 ? 54.665 -10.264 11.741 1.00 35.69 187 ASN A O 1
ATOM 1463 N N . SER A 1 188 ? 54.664 -12.375 12.519 1.00 40.16 188 SER A N 1
ATOM 1464 C CA . SER A 1 188 ? 53.275 -12.841 12.586 1.00 40.16 188 SER A CA 1
ATOM 1465 C C . SER A 1 188 ? 52.158 -11.898 12.105 1.00 40.16 188 SER A C 1
ATOM 1467 O O . SER A 1 188 ? 51.628 -11.117 12.889 1.00 40.16 188 SER A O 1
ATOM 1469 N N . ALA A 1 189 ? 51.705 -12.091 10.866 1.00 36.78 189 ALA A N 1
ATOM 1470 C CA . ALA A 1 189 ? 50.285 -12.070 10.492 1.00 36.78 189 ALA A CA 1
ATOM 1471 C C . ALA A 1 189 ? 50.151 -12.686 9.091 1.00 36.78 189 ALA A C 1
ATOM 1473 O O . ALA A 1 189 ? 50.275 -12.011 8.073 1.00 36.78 189 ALA A O 1
ATOM 1474 N N . ASN A 1 190 ? 49.967 -14.006 9.057 1.00 34.69 190 ASN A N 1
ATOM 1475 C CA . ASN A 1 190 ? 49.724 -14.777 7.846 1.00 34.69 190 ASN A CA 1
ATOM 1476 C C . ASN A 1 190 ? 48.337 -14.397 7.293 1.00 34.69 190 ASN A C 1
ATOM 1478 O O . ASN A 1 190 ? 47.322 -14.898 7.770 1.00 34.69 190 ASN A O 1
ATOM 1482 N N . SER A 1 191 ? 48.278 -13.477 6.329 1.00 38.50 191 SER A N 1
ATOM 1483 C CA . SER A 1 191 ? 47.105 -13.303 5.471 1.00 38.50 191 SER A CA 1
ATOM 1484 C C . SER A 1 191 ? 47.207 -14.304 4.322 1.00 38.50 191 SER A C 1
ATOM 1486 O O . SER A 1 191 ? 47.664 -13.971 3.225 1.00 38.50 191 SER A O 1
ATOM 1488 N N . GLU A 1 192 ? 46.823 -15.550 4.596 1.00 32.94 192 GLU A N 1
ATOM 1489 C CA . GLU A 1 192 ? 46.582 -16.532 3.546 1.00 32.94 192 GLU A CA 1
ATOM 1490 C C . GLU A 1 192 ? 45.385 -16.076 2.714 1.00 32.94 192 GLU A C 1
ATOM 1492 O O . GLU A 1 192 ? 44.232 -16.076 3.143 1.00 32.94 192 GLU A O 1
ATOM 1497 N N . SER A 1 193 ? 45.698 -15.660 1.492 1.00 48.00 193 SER A N 1
ATOM 1498 C CA . SER A 1 193 ? 44.759 -15.574 0.388 1.00 48.00 193 SER A CA 1
ATOM 1499 C C . SER A 1 193 ? 44.412 -17.001 -0.029 1.00 48.00 193 SER A C 1
ATOM 1501 O O . SER A 1 193 ? 45.079 -17.608 -0.863 1.00 48.00 193 SER A O 1
ATOM 1503 N N . SER A 1 194 ? 43.368 -17.544 0.594 1.00 36.94 194 SER A N 1
ATOM 1504 C CA . SER A 1 194 ? 42.754 -18.803 0.190 1.00 36.94 194 SER A CA 1
ATOM 1505 C C . SER A 1 194 ? 41.488 -18.511 -0.614 1.00 36.94 194 SER A C 1
ATOM 1507 O O . SER A 1 194 ? 40.550 -17.897 -0.118 1.00 36.94 194 SER A O 1
ATOM 1509 N N . PHE A 1 195 ? 41.561 -18.876 -1.894 1.00 37.56 195 PHE A N 1
ATOM 1510 C CA . PHE A 1 195 ? 40.516 -19.390 -2.781 1.00 37.56 195 PHE A CA 1
ATOM 1511 C C . PHE A 1 195 ? 39.045 -19.072 -2.466 1.00 37.56 195 PHE A C 1
ATOM 1513 O O . PHE A 1 195 ? 38.520 -19.387 -1.405 1.00 37.56 195 PHE A O 1
ATOM 1520 N N . GLY A 1 196 ? 38.362 -18.536 -3.485 1.00 44.88 196 GLY A N 1
ATOM 1521 C CA . GLY A 1 196 ? 36.948 -18.177 -3.480 1.00 44.88 196 GLY A CA 1
ATOM 1522 C C . GLY A 1 196 ? 36.017 -19.316 -3.077 1.00 44.88 196 GLY A C 1
ATOM 1523 O O . GLY A 1 196 ? 35.575 -20.101 -3.914 1.00 44.88 196 GLY A O 1
ATOM 1524 N N . LEU A 1 197 ? 35.669 -19.324 -1.796 1.00 36.28 197 LEU A N 1
ATOM 1525 C CA . LEU A 1 197 ? 34.493 -19.981 -1.268 1.00 36.28 197 LEU A CA 1
ATOM 1526 C C . LEU A 1 197 ? 33.512 -18.876 -0.873 1.00 36.28 197 LEU A C 1
ATOM 1528 O O . LEU A 1 197 ? 33.840 -17.991 -0.087 1.00 36.28 197 LEU A O 1
ATOM 1532 N N . ASP A 1 198 ? 32.349 -18.911 -1.509 1.00 43.22 198 ASP A N 1
ATOM 1533 C CA . ASP A 1 198 ? 31.174 -18.093 -1.235 1.00 43.22 198 ASP A CA 1
ATOM 1534 C C . ASP A 1 198 ? 30.869 -18.117 0.273 1.00 43.22 198 ASP A C 1
ATOM 1536 O O . ASP A 1 198 ? 30.401 -19.123 0.810 1.00 43.22 198 ASP A O 1
ATOM 1540 N N . SER A 1 199 ? 31.221 -17.043 0.987 1.00 38.00 199 SER A N 1
ATOM 1541 C CA . SER A 1 199 ? 30.783 -16.859 2.369 1.00 38.00 199 SER A CA 1
ATOM 1542 C C . SER A 1 199 ? 29.251 -16.814 2.380 1.00 38.00 199 SER A C 1
ATOM 1544 O O . SER A 1 199 ? 28.679 -16.133 1.523 1.00 38.00 199 SER A O 1
ATOM 1546 N N . PRO A 1 200 ? 28.569 -17.477 3.335 1.00 43.97 200 PRO A N 1
ATOM 1547 C CA . PRO A 1 200 ? 27.118 -17.388 3.448 1.00 43.97 200 PRO A CA 1
ATOM 1548 C C . PRO A 1 200 ? 26.689 -15.917 3.525 1.00 43.97 200 PRO A C 1
ATOM 1550 O O . PRO A 1 200 ? 27.430 -15.097 4.076 1.00 43.97 200 PRO A O 1
ATOM 1553 N N . PRO A 1 201 ? 25.516 -15.548 2.986 1.00 48.19 201 PRO A N 1
ATOM 1554 C CA . PRO A 1 201 ? 25.100 -14.158 2.953 1.00 48.19 201 PRO A CA 1
ATOM 1555 C C . PRO A 1 201 ? 24.884 -13.640 4.382 1.00 48.19 201 PRO A C 1
ATOM 1557 O O . PRO A 1 201 ? 23.843 -13.887 4.981 1.00 48.19 201 PRO A O 1
ATOM 1560 N N . GLU A 1 202 ? 25.819 -12.837 4.895 1.00 51.78 202 GLU A N 1
ATOM 1561 C CA . GLU A 1 202 ? 25.704 -12.052 6.144 1.00 51.78 202 GLU A CA 1
ATOM 1562 C C . GLU A 1 202 ? 24.618 -10.947 6.062 1.00 51.78 202 GLU A C 1
ATOM 1564 O O . GLU A 1 202 ? 24.681 -9.920 6.732 1.00 51.78 202 GLU A O 1
ATOM 1569 N N . ASN A 1 203 ? 23.623 -11.086 5.181 1.00 53.19 203 ASN A N 1
ATOM 1570 C CA . ASN A 1 203 ? 22.682 -10.019 4.836 1.00 53.19 203 ASN A CA 1
ATOM 1571 C C . ASN A 1 203 ? 21.504 -9.885 5.812 1.00 53.19 203 ASN A C 1
ATOM 1573 O O . ASN A 1 203 ? 20.674 -9.005 5.594 1.00 53.19 203 ASN A O 1
ATOM 1577 N N . ASN A 1 204 ? 21.389 -10.739 6.836 1.00 55.62 204 ASN A N 1
ATOM 1578 C CA . ASN A 1 204 ? 20.198 -10.762 7.691 1.00 55.62 204 ASN A CA 1
ATOM 1579 C C . ASN A 1 204 ? 20.466 -11.017 9.182 1.00 55.62 204 ASN A C 1
ATOM 1581 O O . ASN A 1 204 ? 19.518 -11.246 9.934 1.00 55.62 204 ASN A O 1
ATOM 1585 N N . ASP A 1 205 ? 21.727 -10.973 9.616 1.00 63.47 205 ASP A N 1
ATOM 1586 C CA . ASP A 1 205 ? 22.030 -11.064 11.040 1.00 63.47 205 ASP A CA 1
ATOM 1587 C C . ASP A 1 205 ? 21.733 -9.714 11.695 1.00 63.47 205 ASP A C 1
ATOM 1589 O O . ASP A 1 205 ? 22.364 -8.691 11.414 1.00 63.47 205 ASP A O 1
ATOM 1593 N N . LEU A 1 206 ? 20.707 -9.718 12.549 1.00 74.81 206 LEU A N 1
ATOM 1594 C CA . LEU A 1 206 ? 20.365 -8.598 13.415 1.00 74.81 206 LEU A CA 1
ATOM 1595 C C . LEU A 1 206 ? 21.611 -8.131 14.169 1.00 74.81 206 LEU A C 1
ATOM 1597 O O . LEU A 1 206 ? 22.407 -8.942 14.653 1.00 74.81 206 LEU A O 1
ATOM 1601 N N . LEU A 1 207 ? 21.769 -6.814 14.318 1.00 77.00 207 LEU A N 1
ATOM 1602 C CA . LEU A 1 207 ? 22.857 -6.294 15.141 1.00 77.00 207 LEU A CA 1
ATOM 1603 C C . LEU A 1 207 ? 22.702 -6.801 16.593 1.00 77.00 207 LEU A C 1
ATOM 1605 O O . LEU A 1 207 ? 21.572 -6.994 17.039 1.00 77.00 207 LEU A O 1
ATOM 1609 N N . PRO A 1 208 ? 23.787 -6.937 17.384 1.00 66.19 208 PRO A N 1
ATOM 1610 C CA . PRO A 1 208 ? 23.762 -7.562 18.719 1.00 66.19 208 PRO A CA 1
ATOM 1611 C C . PRO A 1 208 ? 22.829 -6.958 19.793 1.00 66.19 208 PRO A C 1
ATOM 1613 O O . PRO A 1 208 ? 22.851 -7.417 20.925 1.00 66.19 208 PRO A O 1
ATOM 1616 N N . ASN A 1 209 ? 22.020 -5.940 19.485 1.00 73.25 209 ASN A N 1
ATOM 1617 C CA . ASN A 1 209 ? 20.989 -5.362 20.360 1.00 73.25 209 ASN A CA 1
ATOM 1618 C C . ASN A 1 209 ? 19.713 -4.974 19.584 1.00 73.25 209 ASN A C 1
ATOM 1620 O O . ASN A 1 209 ? 18.924 -4.143 20.035 1.00 73.25 209 ASN A O 1
ATOM 1624 N N . GLU A 1 210 ? 19.536 -5.504 18.378 1.00 84.44 210 GLU A N 1
ATOM 1625 C CA . GLU A 1 210 ? 18.392 -5.217 17.525 1.00 84.44 210 GLU A CA 1
ATOM 1626 C C . GLU A 1 210 ? 17.296 -6.250 17.800 1.00 84.44 210 GLU A C 1
ATOM 1628 O O . GLU A 1 210 ? 17.488 -7.446 17.604 1.00 84.44 210 GLU A O 1
ATOM 1633 N N . SER A 1 211 ? 16.153 -5.792 18.308 1.00 86.00 211 SER A N 1
ATOM 1634 C CA . SER A 1 211 ? 14.978 -6.632 18.545 1.00 86.00 211 SER A CA 1
ATOM 1635 C C . SER A 1 211 ? 13.715 -5.856 18.198 1.00 86.00 211 SER A C 1
ATOM 1637 O O . SER A 1 211 ? 13.641 -4.643 18.410 1.00 86.00 211 SER A O 1
ATOM 1639 N N . TYR A 1 212 ? 12.739 -6.566 17.645 1.00 91.88 212 TYR A N 1
ATOM 1640 C CA . TYR A 1 212 ? 11.459 -6.022 17.208 1.00 91.88 212 TYR A CA 1
ATOM 1641 C C . TYR A 1 212 ? 10.326 -6.817 17.849 1.00 91.88 212 TYR A C 1
ATOM 1643 O O . TYR A 1 212 ? 10.465 -8.018 18.082 1.00 91.88 212 TYR A O 1
ATOM 1651 N N . THR A 1 213 ? 9.215 -6.149 18.159 1.00 93.62 213 THR A N 1
ATOM 1652 C CA . THR A 1 213 ? 8.074 -6.791 18.826 1.00 93.62 213 THR A CA 1
ATOM 1653 C C . THR A 1 213 ? 7.108 -7.385 17.810 1.00 93.62 213 THR A C 1
ATOM 1655 O O . THR A 1 213 ? 6.587 -8.480 18.011 1.00 93.62 213 THR A O 1
ATOM 1658 N N . HIS A 1 214 ? 6.847 -6.658 16.725 1.00 93.75 214 HIS A N 1
ATOM 1659 C CA . HIS A 1 214 ? 5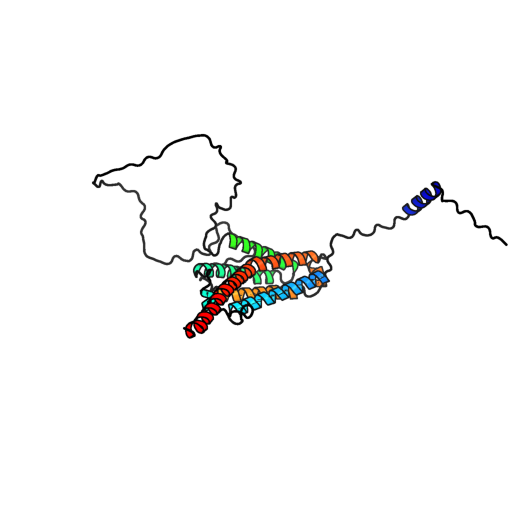.876 -7.035 15.704 1.00 93.75 214 HIS A CA 1
ATOM 1660 C C . HIS A 1 214 ? 6.539 -7.434 14.385 1.00 93.75 214 HIS A C 1
ATOM 1662 O O . HIS A 1 214 ? 6.002 -8.291 13.682 1.00 93.75 214 HIS A O 1
ATOM 1668 N N . LEU A 1 215 ? 7.677 -6.826 14.039 1.00 94.88 215 LEU A N 1
ATOM 1669 C CA . LEU A 1 215 ? 8.421 -7.160 12.829 1.00 94.88 215 LEU A CA 1
ATOM 1670 C C . LEU A 1 215 ? 9.150 -8.496 12.995 1.00 94.88 215 LEU A C 1
ATOM 1672 O O . LEU A 1 215 ? 10.043 -8.646 13.824 1.00 94.88 215 LEU A O 1
ATOM 1676 N N . GLN A 1 216 ? 8.787 -9.463 12.162 1.00 92.00 216 GLN A N 1
ATOM 1677 C CA . GLN A 1 216 ? 9.438 -10.761 12.099 1.00 92.00 216 GLN A CA 1
ATOM 1678 C C . GLN A 1 216 ? 10.672 -10.692 11.209 1.00 92.00 216 GLN A C 1
ATOM 1680 O O . GLN A 1 216 ? 10.604 -10.230 10.071 1.00 92.00 216 GLN A O 1
ATOM 1685 N N . THR A 1 217 ? 11.787 -11.209 11.718 1.00 90.62 217 THR A N 1
ATOM 1686 C CA . THR A 1 217 ? 13.083 -11.225 11.029 1.00 90.62 217 THR A CA 1
ATOM 1687 C C . THR A 1 217 ? 13.695 -12.634 11.036 1.00 90.62 217 THR A C 1
ATOM 1689 O O . THR A 1 217 ? 14.757 -12.838 11.629 1.00 90.62 217 THR A O 1
ATOM 1692 N N . PRO A 1 218 ? 13.025 -13.651 10.454 1.00 88.62 218 PRO A N 1
ATOM 1693 C CA . PRO A 1 218 ? 13.607 -14.984 10.335 1.00 88.62 218 PRO A CA 1
ATOM 1694 C C . PRO A 1 218 ? 14.838 -14.962 9.423 1.00 88.62 218 PRO A C 1
ATOM 1696 O O . PRO A 1 218 ? 14.888 -14.204 8.451 1.00 88.62 218 PRO A O 1
ATOM 1699 N N . SER A 1 219 ? 15.813 -15.829 9.695 1.00 84.19 219 SER A N 1
ATOM 1700 C CA . SER A 1 219 ? 16.908 -16.076 8.760 1.00 84.19 219 SER A CA 1
ATOM 1701 C C . SER A 1 219 ? 16.364 -16.736 7.490 1.00 84.19 219 SER A C 1
ATOM 1703 O O . SER A 1 219 ? 15.546 -17.657 7.544 1.00 84.19 219 SER A O 1
ATOM 1705 N N . LEU A 1 220 ? 16.787 -16.230 6.331 1.00 85.31 220 LEU A N 1
ATOM 1706 C CA . LEU A 1 220 ? 16.324 -16.718 5.037 1.00 85.31 220 LEU A CA 1
ATOM 1707 C C . LEU A 1 220 ? 17.388 -17.637 4.424 1.00 85.31 220 LEU A C 1
ATOM 1709 O O . LEU A 1 220 ? 18.558 -17.259 4.395 1.00 85.31 220 LEU A O 1
ATOM 1713 N N . PRO A 1 221 ? 17.008 -18.818 3.906 1.00 85.88 221 PRO A N 1
ATOM 1714 C CA . PRO A 1 221 ? 17.956 -19.736 3.276 1.00 85.88 221 PRO A CA 1
ATOM 1715 C C . PRO A 1 221 ? 18.381 -19.298 1.864 1.00 85.88 221 PRO A C 1
ATOM 1717 O O . PRO A 1 221 ? 19.304 -19.882 1.303 1.00 85.88 221 PRO A O 1
ATOM 1720 N N . PHE A 1 222 ? 17.699 -18.313 1.271 1.00 87.19 222 PHE A N 1
ATOM 1721 C CA . PHE A 1 222 ? 17.983 -17.774 -0.060 1.00 87.19 222 PHE A CA 1
ATOM 1722 C C . PHE A 1 222 ? 17.520 -16.316 -0.181 1.00 87.19 222 PHE A C 1
ATOM 1724 O O . PHE A 1 222 ? 16.665 -15.859 0.580 1.00 87.19 222 PHE A O 1
ATOM 1731 N N . ASP A 1 223 ? 18.048 -15.616 -1.185 1.00 84.94 223 ASP A N 1
ATOM 1732 C CA . ASP A 1 223 ? 17.614 -14.268 -1.551 1.00 84.94 223 ASP A CA 1
ATOM 1733 C C . ASP A 1 223 ? 16.267 -14.321 -2.301 1.00 84.94 223 ASP A C 1
ATOM 1735 O O . ASP A 1 223 ? 16.171 -14.977 -3.346 1.00 84.94 223 ASP A O 1
ATOM 1739 N N . PRO A 1 224 ? 15.207 -13.659 -1.804 1.00 89.06 224 PRO A N 1
ATOM 1740 C CA . PRO A 1 224 ? 13.897 -13.724 -2.434 1.00 89.06 224 PRO A CA 1
ATOM 1741 C C . PRO A 1 224 ? 13.852 -12.961 -3.764 1.00 89.06 224 PRO A C 1
ATOM 1743 O O . PRO A 1 224 ? 14.460 -11.903 -3.933 1.00 89.06 224 PRO A O 1
ATOM 1746 N N . ASP A 1 225 ? 13.057 -13.477 -4.706 1.00 88.25 225 ASP A N 1
ATOM 1747 C CA . ASP A 1 225 ? 12.774 -12.792 -5.968 1.00 88.25 225 ASP A CA 1
ATOM 1748 C C . ASP A 1 225 ? 11.917 -11.548 -5.711 1.00 88.25 225 ASP A C 1
ATOM 1750 O O . ASP A 1 225 ? 10.795 -11.642 -5.197 1.00 88.25 225 ASP A O 1
ATOM 1754 N N . PHE A 1 226 ? 12.427 -10.379 -6.103 1.00 87.69 226 PHE A N 1
ATOM 1755 C CA . PHE A 1 226 ? 11.739 -9.104 -5.910 1.00 87.69 226 PHE A CA 1
ATOM 1756 C C . PHE A 1 226 ? 10.357 -9.100 -6.552 1.00 87.69 226 PHE A C 1
ATOM 1758 O O . PHE A 1 226 ? 9.402 -8.629 -5.932 1.00 87.69 226 PHE A O 1
ATOM 1765 N N . PHE A 1 227 ? 10.234 -9.648 -7.765 1.00 86.62 227 PHE A N 1
ATOM 1766 C CA . PHE A 1 227 ? 8.996 -9.503 -8.512 1.00 86.62 227 PHE A CA 1
ATOM 1767 C C . PHE A 1 227 ? 7.845 -10.265 -7.861 1.00 86.62 227 PHE A C 1
ATOM 1769 O O . PHE A 1 227 ? 6.762 -9.717 -7.649 1.00 86.62 227 PHE A O 1
ATOM 1776 N N . SER A 1 228 ? 8.108 -11.524 -7.520 1.00 89.81 228 SER A N 1
ATOM 1777 C CA . SER A 1 228 ? 7.142 -12.382 -6.841 1.00 89.81 228 SER A CA 1
ATOM 1778 C C . SER A 1 228 ? 6.804 -11.820 -5.459 1.00 89.81 228 SER A C 1
ATOM 1780 O O . SER A 1 228 ? 5.631 -11.676 -5.127 1.00 89.81 228 SER A O 1
ATOM 1782 N N . THR A 1 229 ? 7.821 -11.400 -4.699 1.00 93.00 229 THR A N 1
ATOM 1783 C CA . THR A 1 229 ? 7.645 -10.874 -3.338 1.00 93.00 229 THR A CA 1
ATOM 1784 C C . THR A 1 229 ? 6.815 -9.593 -3.310 1.00 93.00 229 THR A C 1
ATOM 1786 O O . THR A 1 229 ? 5.927 -9.442 -2.470 1.00 93.00 229 THR A O 1
ATOM 1789 N N . PHE A 1 230 ? 7.064 -8.663 -4.236 1.00 92.00 230 PHE A N 1
ATOM 1790 C CA . PHE A 1 230 ? 6.297 -7.424 -4.322 1.00 92.00 230 PHE A CA 1
ATOM 1791 C C . PHE A 1 230 ? 4.825 -7.688 -4.660 1.00 92.00 230 PHE A C 1
ATOM 1793 O O . PHE A 1 230 ? 3.945 -7.141 -3.995 1.00 92.00 230 PHE A O 1
ATOM 1800 N N . ALA A 1 231 ? 4.552 -8.559 -5.638 1.00 92.75 231 ALA A N 1
ATOM 1801 C CA . ALA A 1 231 ? 3.184 -8.926 -5.998 1.00 92.75 231 ALA A CA 1
ATOM 1802 C C . ALA A 1 231 ? 2.437 -9.547 -4.806 1.00 92.75 231 ALA A C 1
ATOM 1804 O O . ALA A 1 231 ? 1.333 -9.110 -4.481 1.00 92.75 231 ALA A O 1
ATOM 1805 N N . THR A 1 232 ? 3.077 -10.479 -4.090 1.00 95.06 232 THR A N 1
ATOM 1806 C CA . THR A 1 232 ? 2.486 -11.092 -2.891 1.00 95.06 232 THR A CA 1
ATOM 1807 C C . THR A 1 232 ? 2.294 -10.097 -1.750 1.00 95.06 232 THR A C 1
ATOM 1809 O O . THR A 1 232 ? 1.294 -10.166 -1.043 1.00 95.06 232 THR A O 1
ATOM 1812 N N . LEU A 1 233 ? 3.200 -9.127 -1.578 1.00 96.06 233 LEU A N 1
ATOM 1813 C CA . LEU A 1 233 ? 3.031 -8.077 -0.573 1.00 96.06 233 LEU A CA 1
ATOM 1814 C C . LEU A 1 233 ? 1.819 -7.191 -0.892 1.00 96.06 233 LEU A C 1
ATOM 1816 O O . LEU A 1 233 ? 1.086 -6.813 0.021 1.00 96.06 233 LEU A O 1
ATOM 1820 N N . CYS A 1 234 ? 1.588 -6.862 -2.168 1.00 96.62 234 CYS A N 1
ATOM 1821 C CA . CYS A 1 234 ? 0.383 -6.141 -2.577 1.00 96.62 234 CYS A CA 1
ATOM 1822 C C . CYS A 1 234 ? -0.889 -6.916 -2.222 1.00 96.62 234 CYS A C 1
ATOM 1824 O O . CYS A 1 234 ? -1.811 -6.301 -1.694 1.00 96.62 234 CYS A O 1
ATOM 1826 N N . ASP A 1 235 ? -0.921 -8.231 -2.449 1.00 96.56 235 ASP A N 1
ATOM 1827 C CA . ASP A 1 235 ? -2.067 -9.079 -2.096 1.00 96.56 235 ASP A CA 1
ATOM 1828 C C . ASP A 1 235 ? -2.318 -9.102 -0.585 1.00 96.56 235 ASP A C 1
ATOM 1830 O O . ASP A 1 235 ? -3.420 -8.790 -0.138 1.00 96.56 235 ASP A O 1
ATOM 1834 N N . VAL A 1 236 ? -1.275 -9.325 0.217 1.00 97.12 236 VAL A N 1
ATOM 1835 C CA . VAL A 1 236 ? -1.383 -9.297 1.685 1.00 97.12 236 VAL A CA 1
ATOM 1836 C C . VAL A 1 236 ? -1.854 -7.928 2.191 1.00 97.12 236 VAL A C 1
ATOM 1838 O O . VAL A 1 236 ? -2.673 -7.844 3.108 1.00 97.12 236 VAL A O 1
ATOM 1841 N N . LEU A 1 237 ? -1.377 -6.828 1.599 1.00 96.88 237 LEU A N 1
ATOM 1842 C CA . LEU A 1 237 ? -1.847 -5.485 1.947 1.00 96.88 237 LEU A CA 1
ATOM 1843 C C . LEU A 1 237 ? -3.313 -5.275 1.547 1.00 96.88 237 LEU A C 1
ATOM 1845 O O . LEU A 1 237 ? -4.063 -4.682 2.321 1.00 96.88 237 LEU A O 1
ATOM 1849 N N . ILE A 1 238 ? -3.738 -5.755 0.375 1.00 97.44 238 ILE A N 1
ATOM 1850 C CA . ILE A 1 238 ? -5.145 -5.715 -0.049 1.00 97.44 238 ILE A CA 1
ATOM 1851 C C . ILE A 1 238 ? -6.019 -6.463 0.961 1.00 97.44 238 ILE A C 1
ATOM 1853 O O . ILE A 1 238 ? -7.043 -5.919 1.382 1.00 97.44 238 ILE A O 1
ATOM 1857 N N . ASP A 1 239 ? -5.595 -7.639 1.417 1.00 96.62 239 ASP A N 1
ATOM 1858 C CA . ASP A 1 239 ? -6.307 -8.407 2.441 1.00 96.62 239 ASP A CA 1
ATOM 1859 C C . ASP A 1 239 ? -6.374 -7.650 3.775 1.00 96.62 239 ASP A C 1
ATOM 1861 O O . ASP A 1 239 ? -7.438 -7.582 4.394 1.00 96.62 239 ASP A O 1
ATOM 1865 N N . CYS A 1 240 ? -5.288 -6.981 4.183 1.00 96.19 240 CYS A N 1
ATOM 1866 C CA . CYS A 1 240 ? -5.274 -6.129 5.377 1.00 96.19 240 CYS A CA 1
ATOM 1867 C C . CYS A 1 240 ? -6.308 -4.994 5.287 1.00 96.19 240 CYS A C 1
ATOM 1869 O O . CYS A 1 240 ? -7.108 -4.811 6.207 1.00 96.19 240 CYS A O 1
ATOM 1871 N N . TYR A 1 241 ? -6.345 -4.244 4.178 1.00 97.38 241 TYR A N 1
ATOM 1872 C CA . TYR A 1 241 ? -7.344 -3.182 3.990 1.00 97.38 241 TYR A CA 1
ATOM 1873 C C . TYR A 1 241 ? -8.765 -3.743 3.899 1.00 97.38 241 TYR A C 1
ATOM 1875 O O . TYR A 1 241 ? -9.680 -3.178 4.495 1.00 97.38 241 TYR A O 1
ATOM 1883 N N . THR A 1 242 ? -8.955 -4.874 3.222 1.00 96.75 242 THR A N 1
ATOM 1884 C CA . THR A 1 242 ? -10.257 -5.548 3.129 1.00 96.75 242 THR A CA 1
ATOM 1885 C C . THR A 1 242 ? -10.749 -5.978 4.509 1.00 96.75 242 THR A C 1
ATOM 1887 O O . THR A 1 242 ? -11.921 -5.793 4.844 1.00 96.75 242 THR A O 1
ATOM 1890 N N . LYS A 1 243 ? -9.849 -6.467 5.369 1.00 95.25 243 LYS A N 1
ATOM 1891 C CA . LYS A 1 243 ? -10.182 -6.810 6.751 1.00 95.25 243 LYS A CA 1
ATOM 1892 C C . LYS A 1 243 ? -10.513 -5.578 7.591 1.00 95.25 243 LYS A C 1
ATOM 1894 O O . LYS A 1 243 ? -11.474 -5.639 8.356 1.00 95.25 243 LYS A O 1
ATOM 1899 N N . ILE A 1 244 ? -9.798 -4.459 7.426 1.00 95.06 244 ILE A N 1
ATOM 1900 C CA . ILE A 1 244 ? -10.154 -3.178 8.070 1.00 95.06 244 ILE A CA 1
ATOM 1901 C C . ILE A 1 244 ? -11.579 -2.768 7.682 1.00 95.06 244 ILE A C 1
ATOM 1903 O O . ILE A 1 244 ? -12.369 -2.426 8.559 1.00 95.06 244 ILE A O 1
ATOM 1907 N N . LEU A 1 245 ? -11.924 -2.843 6.393 1.00 95.69 245 LEU A N 1
ATOM 1908 C CA . LEU A 1 245 ? -13.265 -2.507 5.906 1.00 95.69 245 LEU A CA 1
ATOM 1909 C C . LEU A 1 245 ? -14.344 -3.440 6.464 1.00 95.69 245 LEU A C 1
ATOM 1911 O O . LEU A 1 245 ? -15.432 -2.980 6.799 1.00 95.69 245 LEU A O 1
ATOM 1915 N N . SER A 1 246 ? -14.039 -4.733 6.594 1.00 95.00 246 SER A N 1
ATOM 1916 C CA . SER A 1 246 ? -14.944 -5.716 7.198 1.00 95.00 246 SER A CA 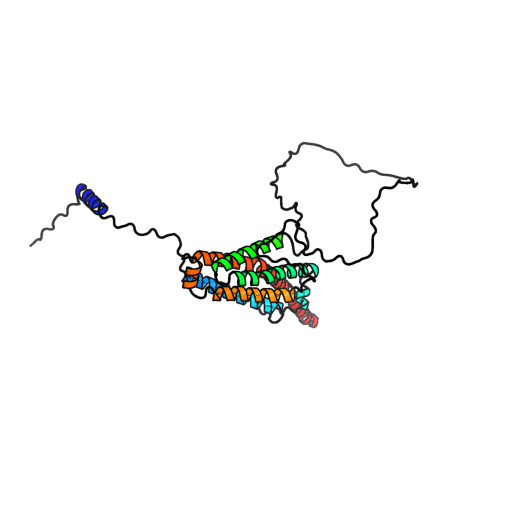1
ATOM 1917 C C . SER A 1 246 ? -15.174 -5.451 8.689 1.00 95.00 246 SER A C 1
ATOM 1919 O O . SER A 1 246 ? -16.304 -5.547 9.161 1.00 95.00 246 SER A O 1
ATOM 1921 N N . MET A 1 247 ? -14.119 -5.094 9.422 1.00 93.75 247 MET A N 1
ATOM 1922 C CA . MET A 1 247 ? -14.180 -4.765 10.848 1.00 93.75 247 MET A CA 1
ATOM 1923 C C . MET A 1 247 ? -14.892 -3.433 11.125 1.00 93.75 247 MET A C 1
ATOM 1925 O O . MET A 1 247 ? -15.586 -3.300 12.131 1.00 93.75 247 MET A O 1
ATOM 1929 N N . LEU A 1 248 ? -14.726 -2.455 10.233 1.00 94.25 248 LEU A N 1
ATOM 1930 C CA . LEU A 1 248 ? -15.324 -1.121 10.303 1.00 94.25 248 LEU A CA 1
ATOM 1931 C C . LEU A 1 248 ? -16.433 -0.967 9.253 1.00 94.25 248 LEU A C 1
ATOM 1933 O O . LEU A 1 248 ? -16.453 0.001 8.493 1.00 94.25 248 LEU A O 1
ATOM 1937 N N . GLY A 1 249 ? -17.331 -1.954 9.183 1.00 92.69 249 GLY A N 1
ATOM 1938 C CA . GLY A 1 249 ? -18.365 -2.057 8.148 1.00 92.69 249 GLY A CA 1
ATOM 1939 C C . GLY A 1 249 ? -19.563 -1.121 8.332 1.00 92.69 249 GLY A C 1
ATOM 1940 O O . GLY A 1 249 ? -20.315 -0.905 7.384 1.00 92.69 249 GLY A O 1
ATOM 1941 N N . THR A 1 250 ? -19.738 -0.528 9.516 1.00 93.81 250 THR A N 1
ATOM 1942 C CA . THR A 1 250 ? -20.838 0.410 9.806 1.00 93.81 250 THR A CA 1
ATOM 1943 C C . THR A 1 250 ? -20.362 1.647 10.577 1.00 93.81 250 THR A C 1
ATOM 1945 O O . THR A 1 250 ? -19.373 1.573 11.313 1.00 93.81 250 THR A O 1
ATOM 1948 N N . PRO A 1 251 ? -21.077 2.784 10.508 1.00 92.19 251 PRO A N 1
ATOM 1949 C CA . PRO A 1 251 ? -20.756 3.962 11.320 1.00 92.19 251 PRO A CA 1
ATOM 1950 C C . PRO A 1 251 ? -20.747 3.678 12.831 1.00 92.19 251 PRO A C 1
ATOM 1952 O O . PRO A 1 251 ? -19.921 4.219 13.566 1.00 92.19 251 PRO A O 1
ATOM 1955 N N . GLU A 1 252 ? -21.627 2.788 13.294 1.00 92.31 252 GLU A N 1
ATOM 1956 C CA . GLU A 1 252 ? -21.685 2.359 14.694 1.00 92.31 252 GLU A CA 1
ATOM 1957 C C . GLU A 1 252 ? -20.433 1.574 15.101 1.00 92.31 252 GLU A C 1
ATOM 1959 O O . GLU A 1 252 ? -19.869 1.838 16.162 1.00 92.31 252 GLU A O 1
ATOM 1964 N N . SER A 1 253 ? -19.935 0.682 14.234 1.00 92.19 253 SER A N 1
ATOM 1965 C CA . SER A 1 253 ? -18.705 -0.082 14.492 1.00 92.19 253 SER A CA 1
ATOM 1966 C C . SER A 1 253 ? -17.481 0.821 14.681 1.00 92.19 253 SER A C 1
ATOM 1968 O O . SER A 1 253 ? -16.650 0.550 15.545 1.00 92.19 253 SER A O 1
ATOM 1970 N N . VAL A 1 254 ? -17.409 1.950 13.964 1.00 92.88 254 VAL A N 1
ATOM 1971 C CA . VAL A 1 254 ? -16.345 2.956 14.130 1.00 92.88 254 VAL A CA 1
ATOM 1972 C C . VAL A 1 254 ? -16.437 3.635 15.497 1.00 92.88 254 VAL A C 1
ATOM 1974 O O . VAL A 1 254 ? -15.422 3.823 16.169 1.00 92.88 254 VAL A O 1
ATOM 1977 N N . SER A 1 255 ? -17.650 3.976 15.937 1.00 91.19 255 SER A N 1
ATOM 1978 C CA . SER A 1 255 ? -17.868 4.571 17.259 1.00 91.19 255 SER A CA 1
ATOM 1979 C C . SER A 1 255 ? -17.533 3.600 18.390 1.00 91.19 255 SER A C 1
ATOM 1981 O O . SER A 1 255 ? -16.884 3.989 19.362 1.00 91.19 255 SER A O 1
ATOM 1983 N N . LEU A 1 256 ? -17.941 2.335 18.258 1.00 91.88 256 LEU A N 1
ATOM 1984 C CA . LEU A 1 256 ? -17.659 1.284 19.238 1.00 91.88 256 LEU A CA 1
ATOM 1985 C C . LEU A 1 256 ? -16.162 0.982 19.323 1.00 91.88 256 LEU A C 1
ATOM 1987 O O . LEU A 1 256 ? -15.609 0.956 20.420 1.00 91.88 256 LEU A O 1
ATOM 1991 N N . ALA A 1 257 ? -15.489 0.837 18.179 1.00 90.62 257 ALA A N 1
ATOM 1992 C CA . ALA A 1 257 ? -14.046 0.623 18.132 1.00 90.62 257 ALA A CA 1
ATOM 1993 C C . ALA A 1 257 ? -13.279 1.772 18.813 1.00 90.62 257 ALA A C 1
ATOM 1995 O O . ALA A 1 257 ? -12.299 1.537 19.519 1.00 90.62 257 ALA A O 1
ATOM 1996 N N . GLY A 1 258 ? -13.750 3.012 18.662 1.00 87.62 258 GLY A N 1
ATOM 1997 C CA . GLY A 1 258 ? -13.166 4.192 19.300 1.00 87.62 258 GLY A CA 1
ATOM 1998 C C . GLY A 1 258 ? -13.515 4.384 20.777 1.00 87.62 258 GLY A C 1
ATOM 1999 O O . GLY A 1 258 ? -13.175 5.427 21.331 1.00 87.62 258 GLY A O 1
ATOM 2000 N N . GLY A 1 259 ? -14.230 3.451 21.418 1.00 88.38 259 GLY A N 1
ATOM 2001 C CA . GLY A 1 259 ? -14.676 3.604 22.807 1.00 88.38 259 GLY A CA 1
ATOM 2002 C C . GLY A 1 259 ? -15.618 4.797 23.011 1.00 88.38 259 GLY A C 1
ATOM 2003 O O . GLY A 1 259 ? -15.555 5.465 24.039 1.00 88.38 259 GLY A O 1
ATOM 2004 N N . GLY A 1 260 ? -16.444 5.114 22.008 1.00 85.50 260 GLY A N 1
ATOM 2005 C CA . GLY A 1 260 ? -17.300 6.306 21.990 1.00 85.50 260 GLY A CA 1
ATOM 2006 C C . GLY A 1 260 ? -16.635 7.552 21.394 1.00 85.50 260 GLY A C 1
ATOM 2007 O O . GLY A 1 260 ? -17.289 8.587 21.277 1.00 85.50 260 GLY A O 1
ATOM 2008 N N . VAL A 1 261 ? -15.368 7.460 20.972 1.00 89.94 261 VAL A N 1
ATOM 2009 C CA . VAL A 1 261 ? -14.622 8.539 20.306 1.00 89.94 261 VAL A CA 1
ATOM 2010 C C . VAL A 1 261 ? -14.220 8.096 18.888 1.00 89.94 261 VAL A C 1
ATOM 2012 O O . VAL A 1 261 ? -13.117 7.584 18.684 1.00 89.94 261 VAL A O 1
ATOM 2015 N N . PRO A 1 262 ? -15.087 8.290 17.873 1.00 88.62 262 PRO A N 1
ATOM 2016 C CA . PRO A 1 262 ? -14.837 7.828 16.503 1.00 88.62 262 PRO A CA 1
ATOM 2017 C C . PRO A 1 262 ? -13.543 8.378 15.878 1.00 88.62 262 PRO A C 1
ATOM 2019 O O . PRO A 1 262 ? -12.908 7.709 15.060 1.00 88.62 262 PRO A O 1
ATOM 2022 N N . SER A 1 263 ? -13.133 9.596 16.253 1.00 90.44 263 SER A N 1
ATOM 2023 C CA . SER A 1 263 ? -11.935 10.257 15.715 1.00 90.44 263 SER A CA 1
ATOM 2024 C C . SER A 1 263 ? -10.646 9.494 16.012 1.00 90.44 263 SER A C 1
ATOM 2026 O O . SER A 1 263 ? -9.754 9.484 15.170 1.00 90.44 263 SER A O 1
ATOM 2028 N N . LEU A 1 264 ? -10.570 8.779 17.140 1.00 92.62 264 LEU A N 1
ATOM 2029 C CA . LEU A 1 264 ? -9.400 7.977 17.501 1.00 92.62 264 LEU A CA 1
ATOM 2030 C C . LEU A 1 264 ? -9.098 6.905 16.445 1.00 92.62 264 LEU A C 1
ATOM 2032 O O . LEU A 1 264 ? -7.949 6.727 16.042 1.00 92.62 264 LEU A O 1
ATOM 2036 N N . VAL A 1 265 ? -10.137 6.209 15.976 1.00 94.25 265 VAL A N 1
ATOM 2037 C CA . VAL A 1 265 ? -10.015 5.167 14.945 1.00 94.25 265 VAL A CA 1
ATOM 2038 C C . VAL A 1 265 ? -9.617 5.792 13.613 1.00 94.25 265 VAL A C 1
ATOM 2040 O O . VAL A 1 265 ? -8.708 5.295 12.949 1.00 94.25 265 VAL A O 1
ATOM 2043 N N . GLY A 1 266 ? -10.248 6.915 13.256 1.00 94.62 266 GLY A N 1
ATOM 2044 C CA . GLY A 1 266 ? -9.905 7.676 12.054 1.00 94.62 266 GLY A CA 1
ATOM 2045 C C . GLY A 1 266 ? -8.439 8.116 12.034 1.00 94.62 266 GLY A C 1
ATOM 2046 O O . GLY A 1 266 ? -7.754 7.939 11.028 1.00 94.62 266 GLY A O 1
ATOM 2047 N N . ASP A 1 267 ? -7.922 8.621 13.153 1.00 95.50 267 ASP A N 1
ATOM 2048 C CA . ASP A 1 267 ? -6.533 9.066 13.276 1.00 95.50 267 ASP A CA 1
ATOM 2049 C C . ASP A 1 267 ? -5.539 7.903 13.199 1.00 95.50 267 ASP A C 1
ATOM 2051 O O . ASP A 1 267 ? -4.502 8.013 12.537 1.00 95.50 267 ASP A O 1
ATOM 2055 N N . LEU A 1 268 ? -5.843 6.775 13.850 1.00 96.25 268 LEU A N 1
ATOM 2056 C CA . LEU A 1 268 ? -5.020 5.565 13.780 1.00 96.25 268 LEU A CA 1
ATOM 2057 C C . LEU A 1 268 ? -4.967 5.006 12.354 1.00 96.25 268 LEU A C 1
ATOM 2059 O O . LEU A 1 268 ? -3.883 4.665 11.871 1.00 96.25 268 LEU A O 1
ATOM 2063 N N . PHE A 1 269 ? -6.111 4.969 11.668 1.00 97.25 269 PHE A N 1
ATOM 2064 C CA . PHE A 1 269 ? -6.202 4.556 10.271 1.00 97.25 269 PHE A CA 1
ATOM 2065 C C . PHE A 1 269 ? -5.401 5.484 9.352 1.00 97.25 269 PHE A C 1
ATOM 2067 O O . PHE A 1 269 ? -4.566 5.012 8.584 1.00 97.25 269 PHE A O 1
ATOM 2074 N N . ASN A 1 270 ? -5.585 6.802 9.470 1.00 97.06 270 ASN A N 1
ATOM 2075 C CA . ASN A 1 270 ? -4.867 7.780 8.650 1.00 97.06 270 ASN A CA 1
ATOM 2076 C C . ASN A 1 270 ? -3.346 7.685 8.838 1.00 97.06 270 ASN A C 1
ATOM 2078 O O . ASN A 1 270 ? -2.594 7.786 7.868 1.00 97.06 270 ASN A O 1
ATOM 2082 N N . LYS A 1 271 ? -2.877 7.460 10.073 1.00 96.94 271 LYS A N 1
ATOM 2083 C CA . LYS A 1 271 ? -1.449 7.246 10.357 1.00 96.94 271 LYS A CA 1
ATOM 2084 C C . LYS A 1 271 ? -0.923 5.964 9.714 1.00 96.94 271 LYS A C 1
ATOM 2086 O O . LYS A 1 271 ? 0.143 6.006 9.099 1.00 96.94 271 LYS A O 1
ATOM 2091 N N . ALA A 1 272 ? -1.670 4.863 9.812 1.00 96.62 272 ALA A N 1
ATOM 2092 C CA . ALA A 1 272 ? -1.292 3.602 9.182 1.00 96.62 272 ALA A CA 1
ATOM 2093 C C . ALA A 1 272 ? -1.229 3.752 7.655 1.00 96.62 272 ALA A C 1
ATOM 2095 O O . ALA A 1 272 ? -0.208 3.428 7.049 1.00 96.62 272 ALA A O 1
ATOM 2096 N N . ASP A 1 273 ? -2.264 4.329 7.035 1.00 97.12 273 ASP A N 1
ATOM 2097 C CA . ASP A 1 273 ? -2.304 4.520 5.583 1.00 97.12 273 ASP A CA 1
ATOM 2098 C C . ASP A 1 273 ? -1.182 5.431 5.077 1.00 97.12 273 ASP A C 1
ATOM 2100 O O . ASP A 1 273 ? -0.530 5.125 4.076 1.00 97.12 273 ASP A O 1
ATOM 2104 N N . ALA A 1 274 ? -0.900 6.525 5.789 1.00 96.88 274 ALA A N 1
ATOM 2105 C CA . ALA A 1 274 ? 0.194 7.422 5.436 1.00 96.88 274 ALA A CA 1
ATOM 2106 C C . ALA A 1 274 ? 1.549 6.695 5.431 1.00 96.88 274 ALA A C 1
ATOM 2108 O O . ALA A 1 274 ? 2.373 6.936 4.543 1.00 96.88 274 ALA A O 1
ATOM 2109 N N . ARG A 1 275 ? 1.771 5.775 6.378 1.00 95.25 275 ARG A N 1
ATOM 2110 C CA . ARG A 1 275 ? 2.978 4.939 6.427 1.00 95.25 275 ARG A CA 1
ATOM 2111 C C . ARG A 1 275 ? 3.016 3.931 5.291 1.00 95.25 275 ARG A C 1
ATOM 2113 O O . ARG A 1 275 ? 4.020 3.890 4.590 1.00 95.25 275 ARG A O 1
ATOM 2120 N N . VAL A 1 276 ? 1.931 3.198 5.034 1.00 95.56 276 VAL A N 1
ATOM 2121 C CA . VAL A 1 276 ? 1.855 2.272 3.887 1.00 95.56 276 VAL A CA 1
ATOM 2122 C C . VAL A 1 276 ? 2.170 3.013 2.585 1.00 95.56 276 VAL A C 1
ATOM 2124 O O . VAL A 1 276 ? 3.013 2.575 1.798 1.00 95.56 276 VAL A O 1
ATOM 2127 N N . ARG A 1 277 ? 1.576 4.199 2.391 1.00 94.31 277 ARG A N 1
ATOM 2128 C CA . ARG A 1 277 ? 1.862 5.063 1.242 1.00 94.31 277 ARG A CA 1
ATOM 2129 C C . ARG A 1 277 ? 3.338 5.426 1.149 1.00 94.31 277 ARG A C 1
ATOM 2131 O O . ARG A 1 277 ? 3.901 5.350 0.063 1.00 94.31 277 ARG A O 1
ATOM 2138 N N . LYS A 1 278 ? 3.947 5.858 2.248 1.00 93.69 278 LYS A N 1
ATOM 2139 C CA . LYS A 1 278 ? 5.333 6.335 2.273 1.00 93.69 278 LYS A CA 1
ATOM 2140 C C . LYS A 1 278 ? 6.342 5.205 2.052 1.00 93.69 278 LYS A C 1
ATOM 2142 O O . LYS A 1 278 ? 7.253 5.360 1.247 1.00 93.69 278 LYS A O 1
ATOM 2147 N N . ILE A 1 279 ? 6.173 4.100 2.767 1.00 90.31 279 ILE A N 1
ATOM 2148 C CA . ILE A 1 279 ? 7.130 2.993 2.842 1.00 90.31 279 ILE A CA 1
ATOM 2149 C C . ILE A 1 279 ? 7.079 2.139 1.571 1.00 90.31 279 ILE A C 1
ATOM 2151 O O . ILE A 1 279 ? 8.118 1.720 1.062 1.00 90.31 279 ILE A O 1
ATOM 2155 N N . ILE A 1 280 ? 5.874 1.880 1.053 1.00 87.88 280 ILE A N 1
ATOM 2156 C CA . ILE A 1 280 ? 5.671 0.948 -0.061 1.00 87.88 280 ILE A CA 1
ATOM 2157 C C . ILE A 1 280 ? 5.390 1.709 -1.352 1.00 87.88 280 ILE A C 1
ATOM 2159 O O . ILE A 1 280 ? 6.177 1.651 -2.297 1.00 87.88 280 ILE A O 1
ATOM 2163 N N . LEU A 1 281 ? 4.289 2.463 -1.397 1.00 90.00 281 LEU A N 1
ATOM 2164 C CA . LEU A 1 281 ? 3.798 3.009 -2.664 1.00 90.00 281 LEU A CA 1
ATOM 2165 C C . LEU A 1 281 ? 4.694 4.110 -3.235 1.00 90.00 281 LEU A C 1
ATOM 2167 O O . LEU A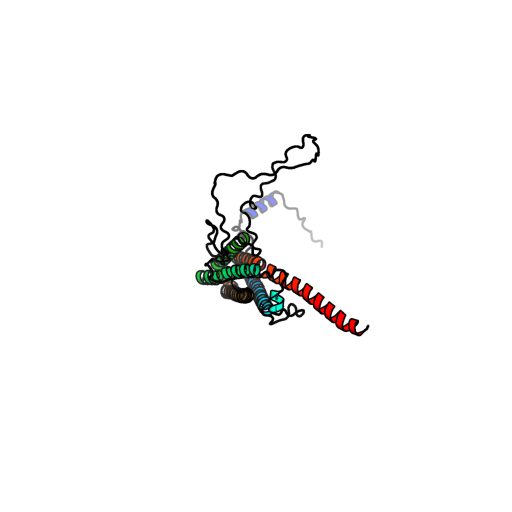 1 281 ? 4.964 4.107 -4.430 1.00 90.00 281 LEU A O 1
ATOM 2171 N N . ALA A 1 282 ? 5.153 5.055 -2.416 1.00 89.38 282 ALA A N 1
ATOM 2172 C CA . ALA A 1 282 ? 5.865 6.236 -2.901 1.00 89.38 282 ALA A CA 1
ATOM 2173 C C . ALA A 1 282 ? 7.163 5.873 -3.638 1.00 89.38 282 ALA A C 1
ATOM 2175 O O . ALA A 1 282 ? 7.455 6.455 -4.681 1.00 89.38 282 ALA A O 1
ATOM 2176 N N . GLY A 1 283 ? 7.915 4.895 -3.121 1.00 86.19 283 GLY A N 1
ATOM 2177 C CA . GLY A 1 283 ? 9.134 4.407 -3.762 1.00 86.19 283 GLY A CA 1
ATOM 2178 C C . GLY A 1 283 ? 8.849 3.747 -5.110 1.00 86.19 283 GLY A C 1
ATOM 2179 O O . GLY A 1 283 ? 9.424 4.154 -6.117 1.00 86.19 283 GLY A O 1
ATOM 2180 N N . VAL A 1 284 ? 7.918 2.788 -5.134 1.00 86.94 284 VAL A N 1
ATOM 2181 C CA . VAL A 1 284 ? 7.579 2.014 -6.340 1.00 86.94 284 VAL A CA 1
ATOM 2182 C C . VAL A 1 284 ? 6.965 2.901 -7.421 1.00 86.94 284 VAL A C 1
ATOM 2184 O O . VAL A 1 284 ? 7.409 2.870 -8.562 1.00 86.94 284 VAL A O 1
ATOM 2187 N N . VAL A 1 285 ? 5.987 3.744 -7.077 1.00 89.94 285 VAL A N 1
ATOM 2188 C CA . VAL A 1 285 ? 5.335 4.645 -8.044 1.00 89.94 285 VAL A CA 1
ATOM 2189 C C . VAL A 1 285 ? 6.361 5.573 -8.690 1.00 89.94 285 VAL A C 1
ATOM 2191 O O . VAL A 1 285 ? 6.367 5.725 -9.908 1.00 89.94 285 VAL A O 1
ATOM 2194 N N . ARG A 1 286 ? 7.277 6.142 -7.895 1.00 88.56 286 ARG A N 1
ATOM 2195 C CA . ARG A 1 286 ? 8.340 7.011 -8.412 1.00 88.56 286 ARG A CA 1
ATOM 2196 C C . ARG A 1 286 ? 9.249 6.280 -9.405 1.00 88.56 286 ARG A C 1
ATOM 2198 O O . ARG A 1 286 ? 9.630 6.864 -10.415 1.00 88.56 286 ARG A O 1
ATOM 2205 N N . GLU A 1 287 ? 9.596 5.024 -9.131 1.00 85.06 287 GLU A N 1
ATOM 2206 C CA . GLU A 1 287 ? 10.411 4.203 -10.037 1.00 85.06 287 GLU A CA 1
ATOM 2207 C C . GLU A 1 287 ? 9.670 3.868 -11.334 1.00 85.06 287 GLU A C 1
ATOM 2209 O O . GLU A 1 287 ? 10.249 4.004 -12.412 1.00 85.06 287 GLU A O 1
ATOM 2214 N N . PHE A 1 288 ? 8.388 3.502 -11.259 1.00 86.62 288 PHE A N 1
ATOM 2215 C CA . PHE A 1 288 ? 7.560 3.259 -12.444 1.00 86.62 288 PHE A CA 1
ATOM 2216 C C . PHE A 1 288 ? 7.443 4.512 -13.310 1.00 86.62 288 PHE A C 1
ATOM 2218 O O . PHE A 1 288 ? 7.601 4.447 -14.527 1.00 86.62 288 PHE A O 1
ATOM 2225 N N . GLU A 1 289 ? 7.217 5.671 -12.696 1.00 89.00 289 GLU A N 1
ATOM 2226 C CA . GLU A 1 289 ? 7.144 6.939 -13.416 1.00 89.00 289 GLU A CA 1
ATOM 2227 C C . GLU A 1 289 ? 8.456 7.304 -14.114 1.00 89.00 289 GLU A C 1
ATOM 2229 O O . GLU A 1 289 ? 8.438 7.729 -15.271 1.00 89.00 289 GLU A O 1
ATOM 2234 N N . GLU A 1 290 ? 9.592 7.140 -13.434 1.00 86.88 290 GLU A N 1
ATOM 2235 C CA . GLU A 1 290 ? 10.896 7.456 -14.019 1.00 86.88 290 GLU A CA 1
ATOM 2236 C C . GLU A 1 290 ? 11.209 6.553 -15.213 1.00 86.88 290 GLU A C 1
ATOM 2238 O O . GLU A 1 290 ? 11.625 7.010 -16.280 1.00 86.88 290 GLU A O 1
ATOM 2243 N N . SER A 1 291 ? 10.888 5.275 -15.068 1.00 82.94 291 SER A N 1
ATOM 2244 C CA . SER A 1 291 ? 11.067 4.262 -16.106 1.00 82.94 291 SER A CA 1
ATOM 2245 C C . SER A 1 291 ? 10.125 4.476 -17.280 1.00 82.94 291 SER A C 1
ATOM 2247 O O . SER A 1 291 ? 10.528 4.320 -18.429 1.00 82.94 291 SER A O 1
ATOM 2249 N N . CYS A 1 292 ? 8.892 4.913 -17.017 1.00 86.75 292 CYS A N 1
ATOM 2250 C CA . CYS A 1 292 ? 7.934 5.261 -18.059 1.00 86.75 292 CYS A CA 1
ATOM 2251 C C . CYS A 1 292 ? 8.435 6.458 -18.872 1.00 86.75 292 CYS A C 1
ATOM 2253 O O . CYS A 1 292 ? 8.344 6.448 -20.097 1.00 86.75 292 CYS A O 1
ATOM 2255 N N . ARG A 1 293 ? 9.000 7.481 -18.212 1.00 87.62 293 ARG A N 1
ATOM 2256 C CA . ARG A 1 293 ? 9.591 8.643 -18.894 1.00 87.62 293 ARG A CA 1
ATOM 2257 C C . ARG A 1 293 ? 10.782 8.247 -19.762 1.00 87.62 293 ARG A C 1
ATOM 2259 O O . ARG A 1 293 ? 10.909 8.757 -20.874 1.00 87.62 293 ARG A O 1
ATOM 2266 N N . ALA A 1 294 ? 11.647 7.362 -19.271 1.00 84.62 294 ALA A N 1
ATOM 2267 C CA . ALA A 1 294 ? 12.785 6.861 -20.037 1.00 84.62 294 ALA A CA 1
ATOM 2268 C C . ALA A 1 294 ? 12.338 6.007 -21.237 1.00 84.62 294 ALA A C 1
ATOM 2270 O O . ALA A 1 294 ? 12.771 6.256 -22.363 1.00 84.62 294 ALA A O 1
ATOM 2271 N N . GLY A 1 295 ? 11.422 5.062 -21.011 1.00 84.75 295 GLY A N 1
ATOM 2272 C CA . GLY A 1 295 ? 10.881 4.183 -22.045 1.00 84.75 295 GLY A CA 1
ATOM 2273 C C . GLY A 1 295 ? 10.144 4.957 -23.135 1.00 84.75 295 GLY A C 1
ATOM 2274 O O . GLY A 1 295 ? 10.454 4.801 -24.310 1.00 84.75 295 GLY A O 1
ATOM 2275 N N . LEU A 1 296 ? 9.265 5.893 -22.766 1.00 87.88 296 LEU A N 1
ATOM 2276 C CA . LEU A 1 296 ? 8.523 6.700 -23.739 1.00 87.88 296 LEU A CA 1
ATOM 2277 C C . LEU A 1 296 ? 9.450 7.544 -24.628 1.00 87.88 296 LEU A C 1
ATOM 2279 O O . LEU A 1 296 ? 9.220 7.649 -25.830 1.00 87.88 296 LEU A O 1
ATOM 2283 N N . LYS A 1 297 ? 10.525 8.118 -24.068 1.00 87.88 297 LYS A N 1
ATOM 2284 C CA . LYS A 1 297 ? 11.539 8.836 -24.862 1.00 87.88 297 LYS A CA 1
ATOM 2285 C C . LYS A 1 297 ? 12.224 7.917 -25.875 1.00 87.88 297 LYS A C 1
ATOM 2287 O O . LYS A 1 297 ? 12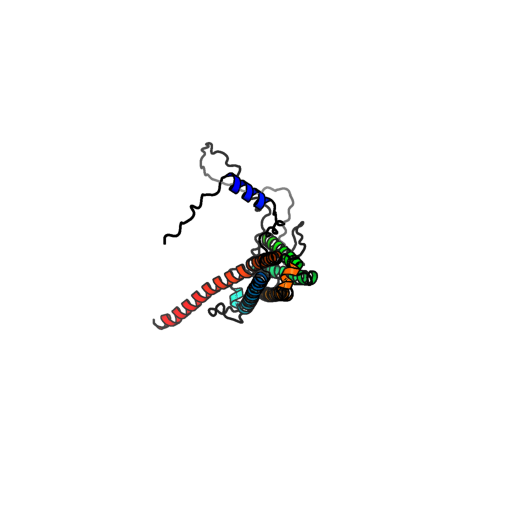.483 8.348 -26.996 1.00 87.88 297 LYS A O 1
ATOM 2292 N N . SER A 1 298 ? 12.507 6.674 -25.484 1.00 86.12 298 SER A N 1
ATOM 2293 C CA . SER A 1 298 ? 13.088 5.664 -26.372 1.00 86.12 298 SER A CA 1
ATOM 2294 C C . SER A 1 298 ? 12.127 5.288 -27.501 1.00 86.12 298 SER A C 1
ATOM 2296 O O . SER A 1 298 ? 12.525 5.325 -28.662 1.00 86.12 298 SER A O 1
ATOM 2298 N N . GLU A 1 299 ? 10.859 5.012 -27.183 1.00 87.06 299 GLU A N 1
ATOM 2299 C CA . GLU A 1 299 ? 9.832 4.648 -28.171 1.00 87.06 299 GLU A CA 1
ATOM 2300 C C . GLU A 1 299 ? 9.593 5.772 -29.187 1.00 87.06 299 GLU A C 1
ATOM 2302 O O . GLU A 1 299 ? 9.662 5.553 -30.397 1.00 87.06 299 GLU A O 1
ATOM 2307 N N . VAL A 1 300 ? 9.406 7.011 -28.715 1.00 88.19 300 VAL A N 1
ATOM 2308 C CA . VAL A 1 300 ? 9.227 8.180 -29.593 1.00 88.19 300 VAL A CA 1
ATOM 2309 C C . VAL A 1 300 ? 10.469 8.418 -30.458 1.00 88.19 300 VAL A C 1
ATOM 2311 O O . VAL A 1 300 ? 10.349 8.688 -31.653 1.00 88.19 300 VAL A O 1
ATOM 2314 N N . GLY A 1 301 ? 11.670 8.281 -29.887 1.00 86.50 301 GLY A N 1
ATOM 2315 C CA . GLY A 1 301 ? 12.920 8.373 -30.643 1.00 86.50 301 GLY A CA 1
ATOM 2316 C C . GLY A 1 301 ? 13.062 7.271 -31.699 1.00 86.50 301 GLY A C 1
ATOM 2317 O O . GLY A 1 301 ? 13.560 7.530 -32.795 1.00 86.50 301 GLY A O 1
ATOM 2318 N N . GLY A 1 302 ? 12.595 6.058 -31.395 1.00 86.06 302 GLY A N 1
ATOM 2319 C CA . GLY A 1 302 ? 12.541 4.927 -32.319 1.00 86.06 302 GLY A CA 1
ATOM 2320 C C . GLY A 1 302 ? 11.617 5.197 -33.504 1.00 86.06 302 GLY A C 1
ATOM 2321 O O . GLY A 1 302 ? 12.054 5.089 -34.649 1.00 86.06 302 GLY A O 1
ATOM 2322 N N . VAL A 1 303 ? 10.385 5.646 -33.242 1.00 86.81 303 VAL A N 1
ATOM 2323 C CA . VAL A 1 303 ? 9.442 6.067 -34.294 1.00 86.81 303 VAL A CA 1
ATOM 2324 C C . VAL A 1 303 ? 10.048 7.180 -35.146 1.00 86.81 303 VAL A C 1
ATOM 2326 O O . VAL A 1 303 ? 10.003 7.101 -36.370 1.00 86.81 303 VAL A O 1
ATOM 2329 N N . GLY A 1 304 ? 10.685 8.174 -34.520 1.00 83.50 304 GLY A N 1
ATOM 2330 C CA . GLY A 1 304 ? 11.390 9.240 -35.230 1.00 83.50 304 GLY A CA 1
ATOM 2331 C C . GLY A 1 304 ? 12.433 8.698 -36.208 1.00 83.50 304 GLY A C 1
ATOM 2332 O O . GLY A 1 304 ? 12.432 9.090 -37.369 1.00 83.50 304 GLY A O 1
ATOM 2333 N N . LYS A 1 305 ? 13.274 7.745 -35.786 1.00 84.31 305 LYS A N 1
ATOM 2334 C CA . LYS A 1 305 ? 14.261 7.105 -36.673 1.00 84.31 305 LYS A CA 1
ATOM 2335 C C . LYS A 1 305 ? 13.620 6.322 -37.814 1.00 84.31 305 LYS A C 1
ATOM 2337 O O . LYS A 1 305 ? 14.136 6.376 -38.920 1.00 84.31 305 LYS A O 1
ATOM 2342 N N . VAL A 1 306 ? 12.527 5.604 -37.569 1.00 84.62 306 VAL A N 1
ATOM 2343 C CA . VAL A 1 306 ? 11.856 4.807 -38.610 1.00 84.62 306 VAL A CA 1
ATOM 2344 C C . VAL A 1 306 ? 11.166 5.708 -39.637 1.00 84.62 306 VAL A C 1
ATOM 2346 O O . VAL A 1 306 ? 11.278 5.472 -40.834 1.00 84.62 306 VAL A O 1
ATOM 2349 N N . VAL A 1 307 ? 10.490 6.764 -39.181 1.00 84.50 307 VAL A N 1
ATOM 2350 C CA . VAL A 1 307 ? 9.735 7.677 -40.053 1.00 84.50 307 VAL A CA 1
ATOM 2351 C C . VAL A 1 307 ? 10.659 8.643 -40.798 1.00 84.50 307 VAL A C 1
ATOM 2353 O O . VAL A 1 307 ? 10.498 8.833 -41.998 1.00 84.50 307 VAL A O 1
ATOM 2356 N N . LEU A 1 308 ? 11.634 9.249 -40.112 1.00 77.06 308 LEU A N 1
ATOM 2357 C CA . LEU A 1 308 ? 12.561 10.215 -40.722 1.00 77.06 308 LEU A CA 1
ATOM 2358 C C . LEU A 1 308 ? 13.739 9.535 -41.421 1.00 77.06 308 LEU A C 1
ATOM 2360 O O . LEU A 1 308 ? 14.247 10.068 -42.400 1.00 77.06 308 LEU A O 1
ATOM 2364 N N . GLY A 1 309 ? 14.168 8.362 -40.951 1.00 67.50 309 GLY A N 1
ATOM 2365 C CA . GLY A 1 309 ? 15.252 7.600 -41.572 1.00 67.50 309 GLY A CA 1
ATOM 2366 C C . GLY A 1 309 ? 14.857 6.922 -42.882 1.00 67.50 309 GLY A C 1
ATOM 2367 O O . GLY A 1 309 ? 15.742 6.553 -43.639 1.00 67.50 309 GLY A O 1
ATOM 2368 N N . GLY A 1 310 ? 13.557 6.782 -43.168 1.00 61.66 310 GLY A N 1
ATOM 2369 C CA . GLY A 1 310 ? 13.057 6.380 -44.488 1.00 61.66 310 GLY A CA 1
ATOM 2370 C C . GLY A 1 310 ? 12.822 7.548 -45.455 1.00 61.66 310 GLY A C 1
ATOM 2371 O O . GLY A 1 310 ? 12.418 7.313 -46.590 1.00 61.66 310 GLY A O 1
ATOM 2372 N N . LEU A 1 311 ? 13.022 8.796 -45.007 1.00 55.00 311 LEU A N 1
ATOM 2373 C CA . LEU A 1 311 ? 12.826 10.016 -45.802 1.00 55.00 311 LEU A CA 1
ATOM 2374 C C . LEU A 1 311 ? 14.153 10.647 -46.279 1.00 55.00 311 LEU A C 1
ATOM 2376 O O . LEU A 1 311 ? 14.133 11.702 -46.914 1.00 55.00 311 LEU A O 1
ATOM 2380 N N . MET A 1 312 ? 15.283 10.008 -45.965 1.00 49.50 312 MET A N 1
ATOM 2381 C CA . MET A 1 312 ? 16.630 10.283 -46.484 1.00 49.50 312 MET A CA 1
ATOM 2382 C C . MET A 1 312 ? 17.128 9.074 -47.270 1.00 49.50 312 MET A C 1
ATOM 2384 O O . MET A 1 312 ? 17.912 9.296 -48.217 1.00 49.50 312 MET A O 1
#

Foldseek 3Di:
DDDDDDDDDDDDPVVVVVVVVVVVVPPDPDDPDPDPDLDQLVVLLVVLVVLLVVLLVLLVVLLCQLCQNDADVNQHGQHPVLVCVFPCNPVQLLLLVLLLLVLLLVLLVVLCVVCLQFLLSSLVLLLQQLVLSVVVCVCQPSVRPHPPPVVPPPPPPPDPDDDDDDDDDDDDDDDDDDDDDDDDDDDDDDPDPDDDDDDPPPRQDADPPDDGDRGDRDDDPDRDRNSVSSSSSSVSVSVSSVSSCVQSVDSVSLCVSVVNRSVSSSVSSVSSSVSCCVVRVVVSVVSVVVSSVVVSVVVVVVVVCVVVVVVD

pLDDT: mean 76.04, std 20.86, range [32.19, 97.81]

Sequence (312 aa):
MAVPMPLRHPPTQKEILQANRQANATLAPAAPIPLPNSANPNIIFQHIQELASKRISTLDYLRKAHEGRIYWFNTLLFSKADLTRLPSSTPRAQARRATHYLLLGFSLPTILDLNANSPTDYLKALNALLLEFEQYQSIHPTDGSTPSSLSRARLPQMFKRANLGGKARRSSSATGLSDYPLLTPSNSANSESSFGLDSPPENNDLLPNESYTHLQTPSLPFDPDFFSTFATLCDVLIDCYTKILSMLGTPESVSLAGGGVPSLVGDLFNKADARVRKIILAGVVREFEESCRAGLKSEVGGVGKVVLGGLM

Secondary structure (DSSP, 8-state):
-PPPPP--PPPPHHHHHHHHHHHTT--PPPPPP--TT---HHHHHHHHHHHHHHHHHHHHHHHHHHTTSS-BTTTBPPPHHHHTTSTT--HHHHHHHHHHHHHHHHHHHHHHHHTTT-HHHHHHHHHHHHHHHHHHHHHS-TT-----TTTT--------------------------------------------------SS---TT---SS---PPPSSPPPHHHHHHHHHHHHHHHHHHHHHHT-SHHHHHHHTTT-HHHHHHHHHHHHHHHIIIIIHHHHHHHHHHHHHHHHHHHHHHHHHHHHT--

Radius of gyration: 35.14 Å; chains: 1; bounding box: 133×84×87 Å

Organism: Phaeosphaeria nodorum (strain SN15 / ATCC MYA-4574 / FGSC 10173) (NCBI:txid321614)